Protein AF-A0A317VDB4-F1 (afdb_monomer)

pLDDT: mean 73.52, std 21.62, range [31.69, 96.81]

Mean predicted aligned error: 16.64 Å

Structure (mmCIF, N/CA/C/O backbone):
data_AF-A0A317VDB4-F1
#
_entry.id   AF-A0A317VDB4-F1
#
loop_
_atom_site.group_PDB
_atom_site.id
_atom_site.type_symbol
_atom_site.label_atom_id
_atom_site.label_alt_id
_atom_site.label_comp_id
_atom_site.label_asym_id
_atom_site.label_entity_id
_atom_site.label_seq_id
_atom_site.pdbx_PDB_ins_code
_atom_site.Cartn_x
_atom_site.Cartn_y
_atom_site.Cartn_z
_atom_site.occupancy
_atom_site.B_iso_or_equiv
_atom_site.auth_seq_id
_atom_site.auth_comp_id
_atom_site.auth_asym_id
_atom_site.auth_atom_id
_atom_site.pdbx_PDB_model_num
ATOM 1 N N . MET A 1 1 ? -12.222 -8.605 45.904 1.00 43.59 1 MET A N 1
ATOM 2 C CA . MET A 1 1 ? -12.620 -9.080 44.563 1.00 43.59 1 MET A CA 1
ATOM 3 C C . MET A 1 1 ? -13.114 -7.856 43.814 1.00 43.59 1 MET A C 1
ATOM 5 O O . MET A 1 1 ? -14.228 -7.430 44.068 1.00 43.59 1 MET A O 1
ATOM 9 N N . THR A 1 2 ? -12.258 -7.237 43.002 1.00 52.44 2 THR A N 1
ATOM 10 C CA . THR A 1 2 ? -12.526 -5.936 42.362 1.00 52.44 2 THR A CA 1
ATOM 11 C C . THR A 1 2 ? -11.988 -6.028 40.937 1.00 52.44 2 THR A C 1
ATOM 13 O O . THR A 1 2 ? -10.844 -5.687 40.672 1.00 52.44 2 THR A O 1
ATOM 16 N N . PHE A 1 3 ? -12.761 -6.656 40.054 1.00 51.66 3 PHE A N 1
ATOM 17 C CA . PHE A 1 3 ? -12.387 -6.899 38.656 1.00 51.66 3 PHE A CA 1
ATOM 18 C C . PHE A 1 3 ? -13.414 -6.451 37.589 1.00 51.66 3 PHE A C 1
ATOM 20 O O . PHE A 1 3 ? -12.983 -6.346 36.443 1.00 51.66 3 PHE A O 1
ATOM 27 N N . PRO A 1 4 ? -14.703 -6.139 37.868 1.00 53.59 4 PRO A N 1
ATOM 28 C CA . PRO A 1 4 ? -15.608 -5.717 36.791 1.00 53.59 4 PRO A CA 1
ATOM 29 C C . PRO A 1 4 ? -15.432 -4.241 36.379 1.00 53.59 4 PRO A C 1
ATOM 31 O O . PRO A 1 4 ? -15.423 -3.950 35.187 1.00 53.59 4 PRO A O 1
ATOM 34 N N . GLU A 1 5 ? -15.169 -3.324 37.320 1.00 52.09 5 GLU A N 1
ATOM 35 C CA . GLU A 1 5 ? -15.115 -1.872 37.038 1.00 52.09 5 GLU A CA 1
ATOM 36 C C . GLU A 1 5 ? -14.024 -1.464 36.036 1.00 52.09 5 GLU A C 1
ATOM 38 O O . GLU A 1 5 ? -14.227 -0.575 35.213 1.00 52.09 5 GLU A O 1
ATOM 43 N N . GLN A 1 6 ? -12.855 -2.114 36.064 1.00 53.62 6 GLN A N 1
ATOM 44 C CA . GLN A 1 6 ? -11.765 -1.761 35.144 1.00 53.62 6 GLN A CA 1
ATOM 45 C C . GLN A 1 6 ? -11.982 -2.287 33.723 1.00 53.62 6 GLN A C 1
ATOM 47 O O . GLN A 1 6 ? -11.352 -1.792 32.789 1.00 53.62 6 GLN A O 1
ATOM 52 N N . HIS A 1 7 ? -12.842 -3.290 33.550 1.00 50.94 7 HIS A N 1
ATOM 53 C CA . HIS A 1 7 ? -13.191 -3.806 32.233 1.00 50.94 7 HIS A CA 1
ATOM 54 C C . HIS A 1 7 ? -14.286 -2.949 31.590 1.00 50.94 7 HIS A C 1
ATOM 56 O O . HIS A 1 7 ? -14.143 -2.565 30.433 1.00 50.94 7 HIS A O 1
ATOM 62 N N . GLU A 1 8 ? -15.313 -2.566 32.354 1.00 56.97 8 GLU A N 1
ATOM 63 C CA . GLU A 1 8 ? -16.363 -1.646 31.891 1.00 56.97 8 GLU A CA 1
ATOM 64 C C . GLU A 1 8 ? -15.793 -0.274 31.518 1.00 56.97 8 GLU A C 1
ATOM 66 O O . GLU A 1 8 ? -16.015 0.185 30.404 1.00 56.97 8 GLU A O 1
ATOM 71 N N . ALA A 1 9 ? -14.918 0.309 32.346 1.00 62.88 9 ALA A N 1
ATOM 72 C CA . ALA A 1 9 ? -14.291 1.598 32.032 1.00 62.88 9 ALA A CA 1
ATOM 73 C C . ALA A 1 9 ? -13.436 1.571 30.747 1.00 62.88 9 ALA A C 1
ATOM 75 O O . ALA A 1 9 ? -13.283 2.585 30.063 1.00 62.88 9 ALA A O 1
ATOM 76 N N . ARG A 1 10 ? -12.858 0.412 30.400 1.00 57.31 10 ARG A N 1
ATOM 77 C CA . ARG A 1 10 ? -12.095 0.242 29.154 1.00 57.31 10 ARG A CA 1
ATOM 78 C C . ARG A 1 10 ? -13.006 0.081 27.946 1.00 57.31 10 ARG A C 1
ATOM 80 O O . ARG A 1 10 ? -12.652 0.578 26.881 1.00 57.31 10 ARG A O 1
ATOM 87 N N . LEU A 1 11 ? -14.144 -0.589 28.105 1.00 60.19 11 LEU A N 1
ATOM 88 C CA . LEU A 1 11 ? -15.148 -0.692 27.050 1.00 60.19 11 LEU A CA 1
ATOM 89 C C . LEU A 1 11 ? -15.791 0.670 26.782 1.00 60.19 11 LEU A C 1
ATOM 91 O O . LEU A 1 11 ? -15.834 1.079 25.627 1.00 60.19 11 LEU A O 1
ATOM 95 N N . ASP A 1 12 ? -16.143 1.424 27.822 1.00 67.38 12 ASP A N 1
ATOM 96 C CA . ASP A 1 12 ? -16.68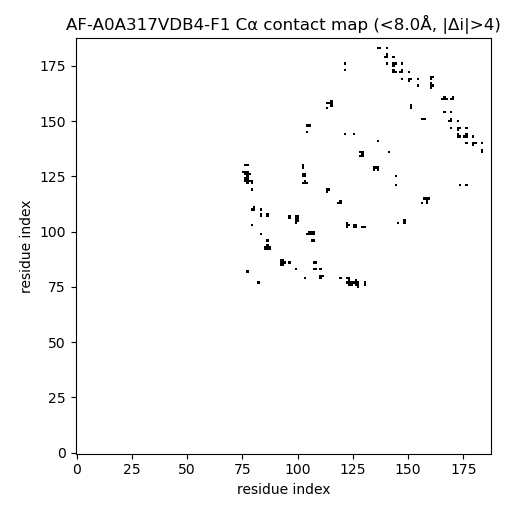9 2.778 27.684 1.00 67.38 12 ASP A CA 1
ATOM 97 C C . ASP A 1 12 ? -15.701 3.723 26.995 1.00 67.38 12 ASP A C 1
ATOM 99 O O . ASP A 1 12 ? -16.078 4.505 26.127 1.00 67.38 12 ASP A O 1
ATOM 103 N N . ALA A 1 13 ? -14.406 3.629 27.308 1.00 66.25 13 ALA A N 1
ATOM 104 C CA . ALA A 1 13 ? -13.390 4.422 26.622 1.00 66.25 13 ALA A CA 1
ATOM 105 C C . ALA A 1 13 ? -13.275 4.067 25.128 1.00 66.25 13 ALA A C 1
ATOM 107 O O . ALA A 1 13 ? -13.057 4.949 24.300 1.00 66.25 13 ALA A O 1
ATOM 108 N N . VAL A 1 14 ? -13.417 2.791 24.762 1.00 65.56 14 VAL A N 1
ATOM 109 C CA . VAL A 1 14 ? -13.388 2.364 23.355 1.00 65.56 14 VAL A CA 1
ATOM 110 C C . VAL A 1 14 ? -14.655 2.806 22.624 1.00 65.56 14 VAL A C 1
ATOM 112 O O . VAL 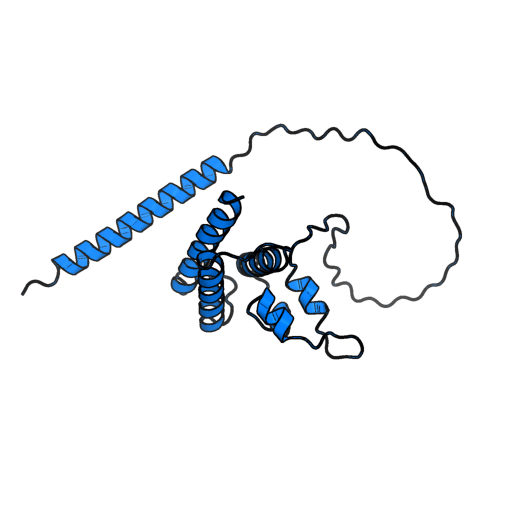A 1 14 ? -14.546 3.308 21.509 1.00 65.56 14 VAL A O 1
ATOM 115 N N . VAL A 1 15 ? -15.824 2.689 23.255 1.00 69.12 15 VAL A N 1
ATOM 116 C CA . VAL A 1 15 ? -17.106 3.147 22.697 1.00 69.12 15 VAL A CA 1
ATOM 117 C C . VAL A 1 15 ? -17.085 4.658 22.479 1.00 69.12 15 VAL A C 1
ATOM 119 O O . VAL A 1 15 ? -17.340 5.103 21.366 1.00 69.12 15 VAL A O 1
ATOM 122 N N . ASN A 1 16 ? -16.642 5.438 23.467 1.00 67.38 16 ASN A N 1
ATOM 123 C CA . ASN A 1 16 ? -16.520 6.892 23.334 1.00 67.38 16 ASN A CA 1
ATOM 124 C C . ASN A 1 16 ? -15.542 7.299 22.217 1.00 67.38 16 ASN A C 1
ATOM 126 O O . ASN A 1 16 ? -15.795 8.248 21.481 1.00 67.38 16 ASN A O 1
ATOM 130 N N . ASN A 1 17 ? -14.434 6.568 22.047 1.00 69.00 17 ASN A N 1
ATOM 131 C CA . ASN A 1 17 ? -13.498 6.823 20.948 1.00 69.00 17 ASN A CA 1
ATOM 132 C C . ASN A 1 17 ? -14.088 6.451 19.576 1.00 69.00 17 ASN A C 1
ATOM 134 O O . ASN A 1 17 ? -13.784 7.110 18.583 1.00 69.00 17 ASN A O 1
ATOM 138 N N . LEU A 1 18 ? -14.912 5.403 19.501 1.00 70.06 18 LEU A N 1
ATOM 139 C CA . LEU A 1 18 ? -15.612 5.017 18.273 1.00 70.06 18 LEU A CA 1
ATOM 140 C C . LEU A 1 18 ? -16.701 6.028 17.904 1.00 70.06 18 LEU 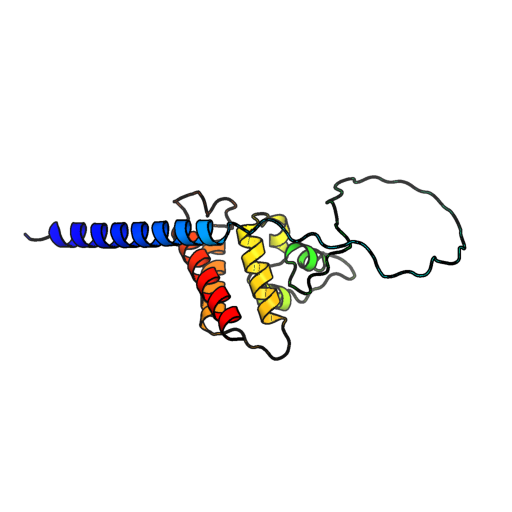A C 1
ATOM 142 O O . LEU A 1 18 ? -16.818 6.377 16.732 1.00 70.06 18 LEU A O 1
ATOM 146 N N . GLU A 1 19 ? -17.438 6.544 18.885 1.00 72.81 19 GLU A N 1
ATOM 147 C CA . GLU A 1 19 ? -18.430 7.604 18.684 1.00 72.81 19 GLU A CA 1
ATOM 148 C C . GLU A 1 19 ? -17.776 8.921 18.233 1.00 72.81 19 GLU A C 1
ATOM 150 O O . GLU A 1 19 ? -18.264 9.555 17.296 1.00 72.81 19 GLU A O 1
ATOM 155 N N . ASP A 1 20 ? -16.622 9.295 18.801 1.00 72.50 20 ASP A N 1
ATOM 156 C CA . ASP A 1 20 ? -15.859 10.476 18.359 1.00 72.50 20 ASP A CA 1
ATOM 157 C C . ASP A 1 20 ? -15.310 10.309 16.929 1.00 72.50 20 ASP A C 1
ATOM 159 O O . ASP A 1 20 ? -15.319 11.242 16.121 1.00 72.50 20 ASP A O 1
ATOM 163 N N . MET A 1 21 ? -14.886 9.094 16.564 1.00 66.56 21 MET A N 1
ATOM 164 C CA . MET A 1 21 ? -14.475 8.786 15.191 1.00 66.56 21 MET A CA 1
ATOM 165 C C . MET A 1 21 ? -15.652 8.803 14.206 1.00 66.56 21 MET A C 1
ATOM 167 O O . MET A 1 21 ? -15.483 9.299 13.091 1.00 66.56 21 MET A O 1
ATOM 171 N N . ALA A 1 22 ? -16.836 8.331 14.604 1.00 67.25 22 ALA A N 1
ATOM 172 C CA . ALA A 1 22 ? -18.044 8.389 13.779 1.00 67.25 22 ALA A CA 1
ATOM 173 C C . ALA A 1 22 ? -18.493 9.840 13.528 1.00 67.25 22 ALA A C 1
ATOM 175 O O . ALA A 1 22 ? -18.730 10.221 12.383 1.00 67.25 22 ALA A O 1
ATOM 176 N N . LEU A 1 23 ? -18.480 10.692 14.559 1.00 67.12 23 LEU A N 1
ATOM 177 C CA . LEU A 1 23 ? -18.764 12.128 14.429 1.00 67.12 23 LEU A CA 1
ATOM 178 C C . LEU A 1 23 ? -17.786 12.846 13.487 1.00 67.12 23 LEU A C 1
ATOM 180 O O . LEU A 1 23 ? -18.167 13.764 12.757 1.00 67.12 23 LEU A O 1
ATOM 184 N N . ARG A 1 24 ? -16.518 12.423 13.465 1.00 70.12 24 ARG A N 1
ATOM 185 C CA . ARG A 1 24 ? -15.515 12.952 12.529 1.00 70.12 24 ARG A CA 1
ATOM 186 C C . ARG A 1 24 ? -15.749 12.503 11.090 1.00 70.12 24 ARG A C 1
ATOM 188 O O . ARG A 1 24 ? -15.433 13.269 10.181 1.00 70.12 24 ARG A O 1
ATOM 195 N N . LEU A 1 25 ? -16.298 11.310 10.873 1.00 64.69 25 LEU A N 1
ATOM 196 C CA . LEU A 1 25 ? -16.667 10.830 9.540 1.00 64.69 25 LEU A CA 1
ATOM 197 C C . LEU A 1 25 ? -17.874 11.594 8.984 1.00 64.69 25 LEU A C 1
ATOM 199 O O . LEU A 1 25 ? -17.801 12.055 7.848 1.00 64.69 25 LEU A O 1
ATOM 203 N N . ASP A 1 26 ? -18.897 11.861 9.798 1.00 69.19 26 ASP A N 1
ATOM 204 C CA . ASP A 1 26 ? -20.034 12.704 9.391 1.00 69.19 26 ASP A CA 1
ATOM 205 C C . ASP A 1 26 ? -19.596 14.145 9.079 1.00 69.19 26 ASP A C 1
ATOM 207 O O . ASP A 1 26 ? -20.052 14.757 8.110 1.00 69.19 26 ASP A O 1
ATOM 211 N N . ALA A 1 27 ? -18.658 14.695 9.857 1.00 63.38 27 ALA A N 1
ATOM 212 C CA . ALA A 1 27 ? -18.081 16.012 9.586 1.00 63.38 27 ALA A CA 1
ATOM 213 C C . ALA A 1 27 ? -17.253 16.038 8.286 1.00 63.38 27 ALA A C 1
ATOM 215 O O . ALA A 1 27 ? -17.247 17.043 7.570 1.00 63.38 27 ALA A O 1
ATOM 216 N N . LEU A 1 28 ? -16.575 14.935 7.951 1.00 56.81 28 LEU A N 1
ATOM 217 C CA . LEU A 1 28 ? -15.861 14.770 6.683 1.00 56.81 28 LEU A CA 1
ATOM 218 C C . LEU A 1 28 ? -16.826 14.617 5.503 1.00 56.81 28 LEU A C 1
ATOM 220 O O . LEU A 1 28 ? -16.570 15.187 4.445 1.00 56.81 28 LEU A O 1
ATOM 224 N N . GLU A 1 29 ? -17.948 13.924 5.680 1.00 63.25 29 GLU A N 1
ATOM 225 C CA . GLU A 1 29 ? -18.984 13.781 4.654 1.00 63.25 29 GLU A CA 1
ATOM 226 C C . GLU A 1 29 ? -19.730 15.104 4.414 1.00 63.25 29 GLU A C 1
ATOM 228 O O . GLU A 1 29 ? -19.976 15.490 3.268 1.00 63.25 29 GLU A O 1
ATOM 233 N N . ALA A 1 30 ? -19.971 15.883 5.473 1.00 59.06 30 ALA A N 1
ATOM 234 C CA . ALA A 1 30 ? -20.488 17.246 5.372 1.00 59.06 30 ALA A CA 1
ATOM 235 C C . ALA A 1 30 ? -19.503 18.203 4.672 1.00 59.06 30 ALA A C 1
ATOM 237 O O . ALA A 1 30 ? -19.938 19.085 3.934 1.00 59.06 30 ALA A O 1
ATOM 238 N N . SER A 1 31 ? -18.192 18.002 4.848 1.00 54.69 31 SER A N 1
ATOM 239 C CA . SER A 1 31 ? -17.137 18.746 4.138 1.00 54.69 31 SER A CA 1
ATOM 240 C C . SER A 1 31 ? -16.933 18.263 2.688 1.00 54.69 31 SER A C 1
ATOM 242 O O . SER A 1 31 ? -16.427 18.999 1.843 1.00 54.69 31 SER A O 1
ATOM 244 N N . SER A 1 32 ? -17.367 17.038 2.367 1.00 47.62 32 SER A N 1
ATOM 245 C CA . SER A 1 32 ? -17.314 16.451 1.019 1.00 47.62 32 SER A CA 1
ATOM 246 C C . SER A 1 32 ? -18.503 16.845 0.128 1.00 47.62 32 SER A C 1
ATOM 248 O O . SER A 1 32 ? -18.477 16.613 -1.085 1.00 47.62 32 SER A O 1
ATOM 250 N N . LYS A 1 33 ? -19.531 17.510 0.680 1.00 46.75 33 LYS A N 1
ATOM 251 C CA . LYS A 1 33 ? -20.567 18.186 -0.116 1.00 46.75 33 LYS A CA 1
ATOM 252 C C . LYS A 1 33 ? -19.954 19.378 -0.851 1.00 46.75 33 LYS A C 1
ATOM 254 O O . LYS A 1 33 ? -19.840 20.480 -0.323 1.00 46.75 33 LYS A O 1
ATOM 259 N N . ARG A 1 34 ? -19.545 19.124 -2.094 1.00 41.56 34 ARG A N 1
ATOM 260 C CA . ARG A 1 34 ? -19.088 20.137 -3.048 1.00 41.56 34 ARG A CA 1
ATOM 261 C C . ARG A 1 34 ? -20.185 21.191 -3.263 1.00 41.56 34 ARG A C 1
ATOM 263 O O . ARG A 1 34 ? -21.350 20.810 -3.377 1.00 41.56 34 ARG A O 1
ATOM 270 N N . PRO A 1 35 ? -19.843 22.483 -3.393 1.00 41.44 35 PRO A N 1
ATOM 271 C CA . PRO A 1 35 ? -20.713 23.406 -4.099 1.00 41.44 35 PRO A CA 1
ATOM 272 C C . PRO A 1 35 ? -20.812 22.950 -5.561 1.00 41.44 35 PRO A C 1
ATOM 274 O O . PRO A 1 35 ? -19.800 22.729 -6.232 1.00 41.44 35 PRO A O 1
ATOM 277 N N . GLU A 1 36 ? -22.044 22.767 -6.027 1.00 51.09 36 GLU A N 1
ATOM 278 C CA . GLU A 1 36 ? -22.362 22.821 -7.451 1.00 51.09 36 GLU A CA 1
ATOM 279 C C . GLU A 1 36 ? -21.937 24.200 -7.999 1.00 51.09 36 GLU A C 1
ATOM 281 O O . GLU A 1 36 ? -21.871 25.169 -7.244 1.00 51.09 36 GLU A O 1
ATOM 286 N N . ASP A 1 37 ? -21.629 24.263 -9.296 1.00 43.69 37 ASP A N 1
ATOM 287 C CA . ASP A 1 37 ? -21.138 25.426 -10.062 1.00 43.69 37 ASP A CA 1
ATOM 288 C C . ASP A 1 37 ? -19.617 25.647 -10.124 1.00 43.69 37 ASP A C 1
ATOM 290 O O . ASP A 1 37 ? -19.075 26.644 -9.651 1.00 43.69 37 ASP A O 1
ATOM 294 N N . ILE A 1 38 ? -18.925 24.795 -10.891 1.00 41.38 38 ILE A N 1
ATOM 295 C CA . ILE A 1 38 ? -17.836 25.295 -11.744 1.00 41.38 38 ILE A CA 1
ATOM 296 C C . ILE A 1 38 ? -18.062 24.785 -13.167 1.00 41.38 38 ILE A C 1
ATOM 298 O O . ILE A 1 38 ? -17.645 23.690 -13.546 1.00 41.38 38 ILE A O 1
ATOM 302 N N . SER A 1 39 ? -18.750 25.601 -13.968 1.00 48.12 39 SER A N 1
ATOM 303 C CA . SER A 1 39 ? -18.752 25.467 -15.420 1.00 48.12 39 SER A CA 1
ATOM 304 C C . SER A 1 39 ? -17.349 25.791 -15.936 1.00 48.12 39 SER A C 1
ATOM 306 O O . SER A 1 39 ? -16.958 26.959 -15.993 1.00 48.12 39 SER A O 1
ATOM 308 N N . TYR A 1 40 ? -16.577 24.779 -16.319 1.00 33.00 40 TYR A N 1
ATOM 309 C CA . TYR A 1 40 ? -15.358 25.023 -17.081 1.00 33.00 40 TYR A CA 1
ATOM 310 C C . TYR A 1 40 ? -15.730 25.285 -18.542 1.00 33.00 40 TYR A C 1
ATOM 312 O O . TYR A 1 40 ? -16.054 24.378 -19.309 1.00 33.00 40 TYR A O 1
ATOM 320 N N . ASP A 1 41 ? -15.721 26.573 -18.882 1.00 31.69 41 ASP A N 1
ATOM 321 C CA . ASP A 1 41 ? -15.839 27.122 -20.226 1.00 31.69 41 ASP A CA 1
ATOM 322 C C . ASP A 1 41 ? -14.821 26.468 -21.172 1.00 31.69 41 ASP A C 1
ATOM 324 O O . ASP A 1 41 ? -13.600 26.628 -21.074 1.00 31.69 41 ASP A O 1
ATOM 328 N N . ARG A 1 42 ? -15.371 25.693 -22.105 1.00 45.22 42 ARG A N 1
ATOM 329 C CA . ARG A 1 42 ? -14.684 24.971 -23.166 1.00 45.22 42 ARG A CA 1
ATOM 330 C C . ARG A 1 42 ? -14.532 25.895 -24.372 1.00 45.22 42 ARG A C 1
ATOM 332 O O . ARG A 1 42 ? -15.142 25.670 -25.414 1.00 45.22 42 ARG A O 1
ATOM 339 N N . SER A 1 43 ? -13.732 26.949 -24.254 1.00 44.75 43 SER A N 1
ATOM 340 C CA . SER A 1 43 ? -13.353 27.776 -25.404 1.00 44.75 43 SER A CA 1
ATOM 341 C C . SER A 1 43 ? -12.106 28.596 -25.125 1.00 44.75 43 SER A C 1
ATOM 343 O O . SER A 1 43 ? -12.179 29.710 -24.628 1.00 44.75 43 SER A O 1
ATOM 345 N N . SER A 1 44 ? -10.948 28.058 -25.515 1.00 41.47 44 SER A N 1
ATOM 346 C CA . SER A 1 44 ? -9.906 28.780 -26.265 1.00 41.47 44 SER A CA 1
ATOM 347 C C . SER A 1 44 ? -8.589 28.022 -26.201 1.00 41.47 44 SER A C 1
ATOM 349 O O . SER A 1 44 ? -7.821 28.174 -25.255 1.00 41.47 44 SER A O 1
ATOM 351 N N . ARG A 1 45 ? -8.292 27.270 -27.263 1.00 37.50 45 ARG A N 1
ATOM 352 C CA . ARG A 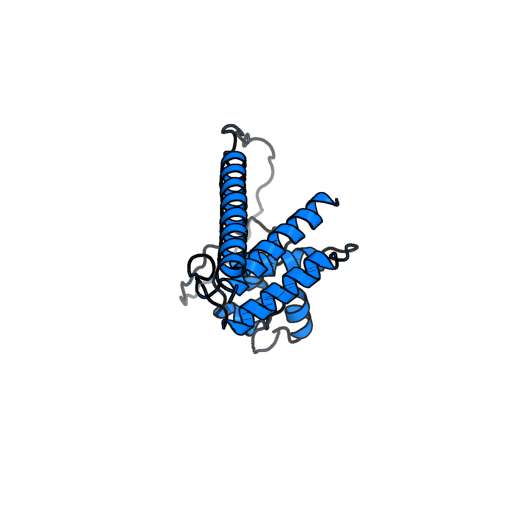1 45 ? -6.957 27.233 -27.876 1.00 37.50 45 ARG A CA 1
ATOM 353 C C . ARG A 1 45 ? -7.047 26.506 -29.215 1.00 37.50 45 ARG A C 1
ATOM 355 O O . ARG A 1 45 ? -7.158 25.291 -29.296 1.00 37.50 45 ARG A O 1
ATOM 362 N N . LYS A 1 46 ? -7.087 27.308 -30.280 1.00 38.94 46 LYS A N 1
ATOM 363 C CA . LYS A 1 46 ? -7.018 26.857 -31.670 1.00 38.94 46 LYS A CA 1
ATOM 364 C C . LYS A 1 46 ? -5.565 26.557 -32.063 1.00 38.94 46 LYS A C 1
ATOM 366 O O . LYS A 1 46 ? -4.700 27.378 -31.765 1.00 38.94 46 LYS A O 1
ATOM 371 N N . ARG A 1 47 ? -5.435 25.530 -32.921 1.00 36.47 47 ARG A N 1
ATOM 372 C CA . ARG A 1 47 ? -4.432 25.246 -33.984 1.00 36.47 47 ARG A CA 1
ATOM 373 C C . ARG A 1 47 ? -3.396 24.152 -33.682 1.00 36.47 47 ARG A C 1
ATOM 375 O O . ARG A 1 47 ? -2.928 24.104 -32.552 1.00 36.47 47 ARG A O 1
ATOM 382 N N . PRO A 1 48 ? -2.860 23.480 -34.727 1.00 37.44 48 PRO A N 1
ATOM 383 C CA . PRO A 1 48 ? -3.439 23.119 -36.035 1.00 37.44 48 PRO A CA 1
ATOM 384 C C . PRO A 1 48 ? -3.377 21.597 -36.311 1.00 37.44 48 PRO A C 1
ATOM 386 O O . PRO A 1 48 ? -2.673 20.858 -35.635 1.00 37.44 48 PRO A O 1
ATOM 389 N N . THR A 1 49 ? -4.139 21.144 -37.308 1.00 41.00 49 THR A N 1
ATOM 390 C CA . THR A 1 49 ? -4.244 19.748 -37.771 1.00 41.00 49 THR A CA 1
ATOM 391 C C . THR A 1 49 ? -2.958 19.210 -38.426 1.00 41.00 49 THR A C 1
ATOM 393 O O . THR A 1 49 ? -2.174 20.011 -38.943 1.00 41.00 49 THR A O 1
ATOM 396 N N . PRO A 1 50 ? -2.769 17.873 -38.461 1.00 38.38 50 PRO A N 1
ATOM 397 C CA . PRO A 1 50 ? -1.587 17.210 -39.004 1.00 38.38 50 PRO A CA 1
ATOM 398 C C . PRO A 1 50 ? -1.635 17.104 -40.533 1.00 38.38 50 PRO A C 1
ATOM 400 O O . PRO A 1 50 ? -2.708 17.034 -41.132 1.00 38.38 50 PRO A O 1
ATOM 403 N N . VAL A 1 51 ? -0.453 17.091 -41.153 1.00 35.91 51 VAL A N 1
ATOM 404 C CA . VAL A 1 51 ? -0.268 16.705 -42.555 1.00 35.91 51 VAL A CA 1
ATOM 405 C C . VAL A 1 51 ? -0.185 15.181 -42.625 1.00 35.91 51 VAL A C 1
ATOM 407 O O . VAL A 1 51 ? 0.536 14.555 -41.854 1.00 35.91 51 VAL A O 1
ATOM 410 N N . ASP A 1 52 ? -0.982 14.658 -43.545 1.00 43.81 52 ASP A N 1
ATOM 411 C CA . ASP A 1 52 ? -1.205 13.274 -43.946 1.00 43.81 52 ASP A CA 1
ATOM 412 C C . ASP A 1 52 ? -0.026 12.658 -44.729 1.00 43.81 52 ASP A C 1
ATOM 414 O O . ASP A 1 52 ? 0.664 13.376 -45.457 1.00 43.81 52 ASP A O 1
ATOM 418 N N . GLN A 1 53 ? 0.150 11.341 -44.551 1.00 37.84 53 GLN A N 1
ATOM 419 C CA . GLN A 1 53 ? 0.843 10.309 -45.354 1.00 37.84 53 GLN A CA 1
ATOM 420 C C . GLN A 1 53 ? 1.110 9.139 -44.377 1.00 37.84 53 GLN A C 1
ATOM 422 O O . GLN A 1 53 ? 1.966 9.267 -43.510 1.00 37.84 53 GLN A O 1
ATOM 427 N N . GLY A 1 54 ? 0.396 8.012 -44.327 1.00 36.53 54 GLY A N 1
ATOM 428 C CA . GLY A 1 54 ? -0.283 7.240 -45.364 1.00 36.53 54 GLY A CA 1
ATOM 429 C C . GLY A 1 54 ? 0.574 6.011 -45.691 1.00 36.53 54 GLY A C 1
ATOM 430 O O . GLY A 1 54 ? 1.523 6.169 -46.449 1.00 36.53 54 GLY A O 1
ATOM 431 N N . ASP A 1 55 ? 0.296 4.845 -45.085 1.00 35.62 55 ASP A N 1
ATOM 432 C CA . ASP A 1 55 ? 0.103 3.576 -45.820 1.00 35.62 55 ASP A CA 1
ATOM 433 C C . ASP A 1 55 ? -0.340 2.392 -44.929 1.00 35.62 55 ASP A C 1
ATOM 435 O O . ASP A 1 55 ? 0.067 2.260 -43.774 1.00 35.62 55 ASP A O 1
ATOM 439 N N . GLU A 1 56 ? -1.198 1.557 -45.518 1.00 49.53 56 GLU A N 1
ATOM 440 C CA . GLU A 1 56 ? -1.900 0.370 -45.003 1.00 49.53 56 GLU A CA 1
ATOM 441 C C . GLU A 1 56 ? -1.004 -0.858 -44.741 1.00 49.53 56 GLU A C 1
ATOM 443 O O . GLU A 1 56 ? -0.074 -1.140 -45.496 1.00 49.53 56 GLU A O 1
ATOM 448 N N . SER A 1 57 ? -1.370 -1.691 -43.755 1.00 40.62 57 SER A N 1
ATOM 449 C CA . SER A 1 57 ? -1.670 -3.127 -43.976 1.00 40.62 57 SER A CA 1
ATOM 450 C C . SER A 1 57 ? -2.196 -3.834 -42.712 1.00 40.62 57 SER A C 1
ATOM 452 O O . SER A 1 57 ? -1.649 -3.689 -41.622 1.00 40.62 57 SER A O 1
ATOM 454 N N . ASP A 1 58 ? -3.280 -4.591 -42.915 1.00 39.91 58 ASP A N 1
ATOM 455 C CA . ASP A 1 58 ? -3.967 -5.530 -42.014 1.00 39.91 58 ASP A CA 1
ATOM 456 C C . ASP A 1 58 ? -3.051 -6.612 -41.407 1.00 39.91 58 ASP A C 1
ATOM 458 O O . ASP A 1 58 ? -2.201 -7.135 -42.120 1.00 39.91 58 ASP A O 1
ATOM 462 N N . GLU A 1 59 ? -3.324 -7.049 -40.165 1.00 39.03 59 GLU A N 1
ATOM 463 C CA . GLU A 1 59 ? -3.717 -8.445 -39.854 1.00 39.03 59 GLU A CA 1
ATOM 464 C C . GLU A 1 59 ? -4.161 -8.591 -38.379 1.00 39.03 59 GLU A C 1
ATOM 466 O O . GLU A 1 59 ? -3.518 -8.126 -37.439 1.00 39.03 59 GLU A O 1
ATOM 471 N N . THR A 1 60 ? -5.314 -9.232 -38.188 1.00 42.28 60 THR A N 1
ATOM 472 C CA . THR A 1 60 ? -6.072 -9.393 -36.939 1.00 42.28 60 THR A CA 1
ATOM 473 C C . THR A 1 60 ? -5.584 -10.556 -36.070 1.00 42.28 60 THR A C 1
ATOM 475 O O . THR A 1 60 ? -5.554 -11.682 -36.559 1.00 42.28 60 THR A O 1
ATOM 478 N N . THR A 1 61 ? -5.420 -10.356 -34.756 1.00 37.50 61 THR A N 1
ATOM 479 C CA . THR A 1 61 ? -5.742 -11.387 -33.743 1.00 37.50 61 THR A CA 1
ATOM 480 C C . THR A 1 61 ? -6.189 -10.746 -32.433 1.00 37.50 61 THR A C 1
ATOM 482 O O . THR A 1 61 ? -5.456 -9.971 -31.828 1.00 37.50 61 THR A O 1
ATOM 485 N N . ALA A 1 62 ? -7.400 -11.107 -32.014 1.00 45.38 62 ALA A N 1
ATOM 486 C CA . ALA A 1 62 ? -8.085 -10.638 -30.823 1.00 45.38 62 ALA A CA 1
ATOM 487 C C . ALA A 1 62 ? -7.546 -11.267 -29.527 1.00 45.38 62 ALA A C 1
ATOM 489 O O . ALA A 1 62 ? -7.480 -12.492 -29.412 1.00 45.38 62 ALA A O 1
ATOM 490 N N . THR A 1 63 ? -7.304 -10.418 -28.528 1.00 40.53 63 THR A N 1
ATOM 491 C CA . THR A 1 63 ? -7.612 -10.676 -27.113 1.00 40.53 63 THR A CA 1
ATOM 492 C C . THR A 1 63 ? -8.141 -9.369 -26.524 1.00 40.53 63 THR A C 1
ATOM 494 O O . THR A 1 63 ? -7.375 -8.573 -25.988 1.00 40.53 63 THR A O 1
ATOM 497 N N . ASP A 1 64 ? -9.443 -9.136 -26.692 1.00 39.41 64 ASP A N 1
ATOM 498 C CA . ASP A 1 64 ? -10.185 -8.042 -26.056 1.00 39.41 64 ASP A CA 1
ATOM 499 C C . ASP A 1 64 ? -10.400 -8.375 -24.570 1.00 39.41 64 ASP A C 1
ATOM 501 O O . ASP A 1 64 ? -11.418 -8.937 -24.174 1.00 39.41 64 ASP A O 1
ATOM 505 N N . ASP A 1 65 ? -9.402 -8.051 -23.754 1.00 39.44 65 ASP A N 1
ATOM 506 C CA . ASP A 1 65 ? -9.604 -7.580 -22.380 1.00 39.44 65 ASP A CA 1
ATOM 507 C C . ASP A 1 65 ? -9.113 -6.122 -22.367 1.00 39.44 65 ASP A C 1
ATOM 509 O O . ASP A 1 65 ? -8.099 -5.766 -21.762 1.00 39.44 65 ASP A O 1
ATOM 513 N N . GLU A 1 66 ? -9.789 -5.286 -23.160 1.00 43.84 66 GLU A N 1
ATOM 514 C CA . GLU A 1 66 ? -9.536 -3.852 -23.253 1.00 43.84 66 GLU A CA 1
ATOM 515 C C . GLU A 1 66 ? -9.987 -3.197 -21.941 1.00 43.84 66 GLU A C 1
ATOM 517 O O . GLU A 1 66 ? -11.150 -2.841 -21.731 1.00 43.84 66 GLU A O 1
ATOM 522 N N . PHE A 1 67 ? -9.047 -3.070 -21.003 1.00 46.53 67 PHE A N 1
ATOM 523 C CA . PHE A 1 67 ? -9.171 -2.093 -19.932 1.00 46.53 67 PHE A CA 1
ATOM 524 C C . PHE A 1 67 ? -9.380 -0.723 -20.595 1.00 46.53 67 PHE A C 1
ATOM 526 O O . PHE A 1 67 ? -8.571 -0.350 -21.443 1.00 46.53 67 PHE A O 1
ATOM 533 N N . PRO A 1 68 ? -10.437 0.037 -20.264 1.00 40.25 68 PRO A N 1
ATOM 534 C CA . PRO A 1 68 ? -10.633 1.354 -20.849 1.00 40.25 68 PRO A CA 1
ATOM 535 C C . PRO A 1 68 ? -9.526 2.286 -20.341 1.00 40.25 68 PRO A C 1
ATOM 537 O O . PRO A 1 68 ? -9.580 2.786 -19.218 1.00 40.25 68 PRO A O 1
ATOM 540 N N . TYR A 1 69 ? -8.497 2.476 -21.166 1.00 43.94 69 TYR A N 1
ATOM 541 C CA . TYR A 1 69 ? -7.435 3.449 -20.959 1.00 43.94 69 TYR A CA 1
ATOM 542 C C . TYR A 1 69 ? -7.979 4.843 -21.291 1.00 43.94 69 TYR A C 1
ATOM 544 O O . TYR A 1 69 ? -8.316 5.132 -22.438 1.00 43.94 69 TYR A O 1
ATOM 552 N N . ASP A 1 70 ? -8.070 5.722 -20.292 1.00 39.09 70 ASP A N 1
ATOM 553 C CA . ASP A 1 70 ? -8.204 7.160 -20.534 1.00 39.09 70 ASP A CA 1
ATOM 554 C C . ASP A 1 70 ? -6.794 7.742 -20.711 1.00 39.09 70 ASP A C 1
ATOM 556 O O . ASP A 1 70 ? -6.081 8.028 -19.750 1.00 39.09 70 ASP A O 1
ATOM 560 N N . GLU A 1 71 ? -6.371 7.856 -21.968 1.00 45.94 71 GLU A N 1
ATOM 561 C CA . GLU A 1 71 ? -5.023 8.249 -22.405 1.00 45.94 71 GLU A CA 1
ATOM 562 C C . GLU A 1 71 ? -4.659 9.719 -22.076 1.00 45.94 71 GLU A C 1
ATOM 564 O O . GLU A 1 71 ? -3.573 10.190 -22.405 1.00 45.94 71 GLU A O 1
ATOM 569 N N . ASN A 1 72 ? -5.545 10.470 -21.407 1.00 42.59 72 ASN A N 1
ATOM 570 C CA . ASN A 1 72 ? -5.384 11.908 -21.161 1.00 42.59 72 ASN A CA 1
ATOM 571 C C . ASN A 1 72 ? -5.096 12.307 -19.704 1.00 42.59 72 ASN A C 1
ATOM 573 O O . ASN A 1 72 ? -5.054 13.505 -19.414 1.00 42.59 72 ASN A O 1
ATOM 577 N N . ASN A 1 73 ? -4.867 11.361 -18.788 1.00 41.78 73 ASN A N 1
ATOM 578 C CA . ASN A 1 73 ? -4.622 11.671 -17.375 1.00 41.78 73 ASN A CA 1
ATOM 579 C C . ASN A 1 73 ? -3.299 11.082 -16.858 1.00 41.78 73 ASN A C 1
ATOM 581 O O . ASN A 1 73 ? -3.288 10.245 -15.959 1.00 41.78 73 ASN A O 1
ATOM 585 N N . TYR A 1 74 ? -2.173 11.542 -17.414 1.00 43.78 74 TYR A N 1
ATOM 586 C CA . TYR A 1 74 ? -0.857 11.347 -16.796 1.00 43.78 74 TYR A CA 1
ATOM 587 C C . TYR A 1 74 ? -0.749 12.216 -15.536 1.00 43.78 74 TYR A C 1
ATOM 589 O O . TYR A 1 74 ? -0.129 13.281 -15.542 1.00 43.78 74 TYR A O 1
ATOM 597 N N . ASP A 1 75 ? -1.383 11.775 -14.454 1.00 46.91 75 ASP A N 1
ATOM 598 C CA . ASP A 1 75 ? -1.00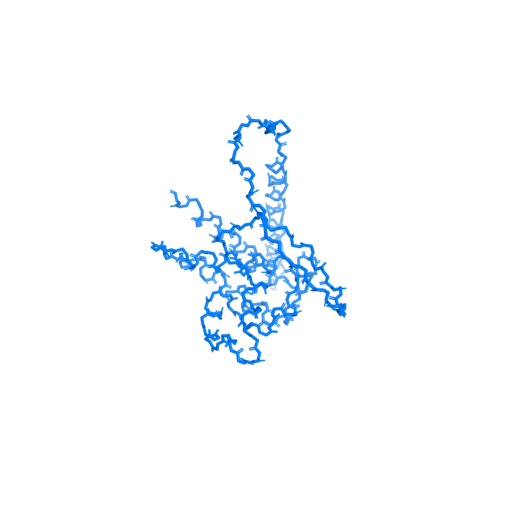8 12.224 -13.120 1.00 46.91 75 ASP A CA 1
ATOM 599 C C . ASP A 1 75 ? 0.407 11.682 -12.852 1.00 46.91 75 ASP A C 1
ATOM 601 O O . ASP A 1 75 ? 0.662 10.492 -13.033 1.00 46.91 75 ASP A O 1
ATOM 605 N N . VAL A 1 76 ? 1.365 12.542 -12.496 1.00 58.59 76 VAL A N 1
ATOM 606 C CA . VAL A 1 76 ? 2.806 12.204 -12.365 1.00 58.59 76 VAL A CA 1
ATOM 607 C C . VAL A 1 76 ? 3.076 11.442 -11.048 1.00 58.59 76 VAL A C 1
ATOM 609 O O . VAL A 1 76 ? 4.069 11.668 -10.358 1.00 58.59 76 VAL A O 1
ATOM 612 N N . GLY A 1 77 ? 2.136 10.588 -10.648 1.00 71.62 77 GLY A N 1
ATOM 613 C CA . GLY A 1 77 ? 2.168 9.769 -9.443 1.00 71.62 77 GLY A CA 1
ATOM 614 C C . GLY A 1 77 ? 2.546 8.320 -9.735 1.00 71.62 77 GLY A C 1
ATOM 615 O O . GLY A 1 77 ? 2.623 7.893 -10.884 1.00 71.62 77 GLY A O 1
ATOM 616 N N . GLY A 1 78 ? 2.798 7.554 -8.676 1.00 82.38 78 GLY A N 1
ATOM 617 C CA . GLY A 1 78 ? 3.012 6.115 -8.793 1.00 82.38 78 GLY A CA 1
ATOM 618 C C . GLY A 1 78 ? 1.738 5.406 -9.252 1.00 82.38 78 GLY A C 1
ATOM 619 O O . GLY A 1 78 ? 0.661 5.655 -8.707 1.00 82.38 78 GLY A O 1
ATOM 620 N N . ASP A 1 79 ? 1.873 4.496 -10.213 1.00 91.81 79 ASP A N 1
ATOM 621 C CA . ASP A 1 79 ? 0.820 3.576 -10.632 1.00 91.81 79 ASP A CA 1
ATOM 622 C C . ASP A 1 79 ? 1.300 2.142 -10.417 1.00 91.81 79 ASP A C 1
ATOM 624 O O . ASP A 1 79 ? 1.979 1.547 -11.249 1.00 91.81 79 ASP A O 1
ATOM 628 N N . PHE A 1 80 ? 0.924 1.571 -9.276 1.00 92.81 80 PHE A N 1
ATOM 629 C CA . PHE A 1 80 ? 1.299 0.225 -8.864 1.00 92.81 80 PHE A CA 1
ATOM 630 C C . PHE A 1 80 ? 0.970 -0.845 -9.911 1.00 92.81 80 PHE A C 1
ATOM 632 O O . PHE A 1 80 ? 1.751 -1.782 -10.095 1.00 92.81 80 PHE A O 1
ATOM 639 N N . GLN A 1 81 ? -0.187 -0.746 -10.577 1.00 92.94 81 GLN A N 1
ATOM 640 C CA . GLN A 1 81 ? -0.596 -1.766 -11.539 1.00 92.94 81 GLN A CA 1
ATOM 641 C C . GLN A 1 81 ? 0.183 -1.623 -12.838 1.00 92.94 81 GLN A C 1
ATOM 643 O O . GLN A 1 81 ? 0.694 -2.627 -13.337 1.00 92.94 81 GLN A O 1
ATOM 648 N N . PHE A 1 82 ? 0.303 -0.399 -13.351 1.00 90.94 82 PHE A N 1
ATOM 649 C CA . PHE A 1 82 ? 1.061 -0.129 -14.565 1.00 90.94 82 PHE A CA 1
ATOM 650 C C . PHE A 1 82 ? 2.555 -0.416 -14.372 1.00 90.94 82 PHE A C 1
ATOM 652 O O . PHE A 1 82 ? 3.138 -1.169 -15.152 1.00 90.94 82 PHE A O 1
ATOM 659 N N . ASP A 1 83 ? 3.165 0.070 -13.292 1.00 92.00 83 ASP A N 1
ATOM 660 C CA . ASP A 1 83 ? 4.591 -0.118 -13.013 1.00 92.00 83 ASP A CA 1
ATOM 661 C C . ASP A 1 83 ? 4.960 -1.593 -12.861 1.00 92.00 83 ASP A C 1
ATOM 663 O O . ASP A 1 83 ? 6.047 -2.004 -13.267 1.00 92.00 83 ASP A O 1
ATOM 667 N N . ALA A 1 84 ? 4.059 -2.422 -12.325 1.00 92.75 84 ALA A N 1
ATOM 668 C CA . ALA A 1 84 ? 4.291 -3.857 -12.208 1.00 92.75 84 ALA A CA 1
ATOM 669 C C . ALA A 1 84 ? 4.351 -4.563 -13.571 1.00 92.75 84 ALA A C 1
ATOM 671 O O . ALA A 1 84 ? 5.027 -5.588 -13.690 1.00 92.75 84 ALA A O 1
ATOM 672 N N . THR A 1 85 ? 3.698 -4.024 -14.610 1.00 92.00 85 THR A N 1
ATOM 673 C CA . THR A 1 85 ? 3.763 -4.595 -15.969 1.00 92.00 85 THR A CA 1
ATOM 674 C C . THR A 1 85 ? 5.173 -4.547 -16.550 1.00 92.00 85 THR A C 1
ATOM 676 O O . THR A 1 85 ? 5.533 -5.407 -17.352 1.00 92.00 85 THR A O 1
ATOM 679 N N . LEU A 1 86 ? 6.008 -3.616 -16.075 1.00 91.94 86 LEU A N 1
ATOM 680 C CA . LEU A 1 86 ? 7.409 -3.493 -16.477 1.00 91.94 86 LEU A CA 1
ATOM 681 C C . LEU A 1 86 ? 8.276 -4.656 -15.962 1.00 91.94 86 LEU A C 1
ATOM 683 O O . LEU A 1 86 ? 9.375 -4.869 -16.470 1.00 91.94 86 LEU A O 1
ATOM 687 N N . TYR A 1 87 ? 7.797 -5.425 -14.977 1.00 91.69 87 TYR A N 1
ATOM 688 C CA . TYR A 1 87 ? 8.506 -6.539 -14.333 1.00 91.69 87 TYR A CA 1
ATOM 689 C C . TYR A 1 87 ? 8.007 -7.894 -14.849 1.00 91.69 87 TYR A C 1
ATOM 691 O O . TYR A 1 87 ? 7.583 -8.768 -14.088 1.00 91.69 87 TYR A O 1
ATOM 699 N N . HIS A 1 88 ? 8.031 -8.073 -16.169 1.00 84.56 88 HIS A N 1
ATOM 700 C CA . HIS A 1 88 ? 7.626 -9.321 -16.807 1.00 84.56 88 HIS A CA 1
ATOM 701 C C . HIS A 1 88 ? 8.812 -10.287 -17.003 1.00 84.56 88 HIS A C 1
ATOM 703 O O . HIS A 1 88 ? 9.948 -9.863 -17.235 1.00 84.56 88 HIS A O 1
ATOM 709 N N . PRO A 1 89 ? 8.576 -11.611 -16.964 1.00 79.69 89 PRO A N 1
ATOM 710 C CA . PRO A 1 89 ? 9.599 -12.590 -17.305 1.00 79.69 89 PRO A CA 1
ATOM 711 C C . PRO A 1 89 ? 9.854 -12.563 -18.818 1.00 79.69 89 PRO A C 1
ATOM 713 O O . PRO A 1 89 ? 9.015 -12.991 -19.606 1.00 79.69 89 PRO A O 1
ATOM 716 N N . GLY A 1 90 ? 11.003 -12.040 -19.243 1.00 78.69 90 GLY A N 1
ATOM 717 C CA . GLY A 1 90 ? 11.411 -12.048 -20.648 1.00 78.69 90 GLY A CA 1
ATOM 718 C C . GLY A 1 90 ? 12.444 -10.974 -20.991 1.00 78.69 90 GLY A C 1
ATOM 719 O O . GLY A 1 90 ? 12.782 -10.145 -20.143 1.00 78.69 90 GLY A O 1
ATOM 720 N N . PRO A 1 91 ? 12.959 -10.977 -22.233 1.00 79.81 91 PRO A N 1
ATOM 721 C CA . PRO A 1 91 ? 13.841 -9.921 -22.717 1.00 79.81 91 PRO A CA 1
ATOM 722 C C . PRO A 1 91 ? 13.179 -8.547 -22.555 1.00 79.81 91 PRO A C 1
ATOM 724 O O . PRO A 1 91 ? 12.031 -8.368 -22.950 1.00 79.81 91 PRO A O 1
ATOM 727 N N . GLY A 1 92 ? 13.898 -7.588 -21.967 1.00 81.56 92 GLY A N 1
ATOM 728 C CA . GLY A 1 92 ? 13.409 -6.219 -21.761 1.00 81.56 92 GLY A CA 1
ATOM 729 C C . GLY A 1 92 ? 12.628 -5.977 -20.464 1.00 81.56 92 GLY A C 1
ATOM 730 O O . GLY A 1 92 ? 12.406 -4.819 -20.126 1.00 81.56 92 GLY A O 1
ATOM 731 N N . GLY A 1 93 ? 12.278 -7.023 -19.707 1.00 87.75 93 GLY A N 1
ATOM 732 C CA . GLY A 1 93 ? 11.626 -6.872 -18.404 1.00 87.75 93 GLY A CA 1
ATOM 733 C C . GLY A 1 93 ? 12.597 -6.389 -17.323 1.00 87.75 93 GLY A C 1
ATOM 734 O O . GLY A 1 93 ? 13.731 -6.876 -17.228 1.00 87.75 93 GLY A O 1
ATOM 735 N N . ARG A 1 94 ? 12.145 -5.459 -16.480 1.00 91.38 94 ARG A N 1
ATOM 736 C CA . ARG A 1 94 ? 12.904 -4.961 -15.327 1.00 91.38 94 ARG A CA 1
ATOM 737 C C . ARG A 1 94 ? 13.184 -6.079 -14.323 1.00 91.38 94 ARG A C 1
ATOM 739 O O . ARG A 1 94 ? 12.357 -6.961 -14.106 1.00 91.38 94 ARG A O 1
ATOM 746 N N . GLN A 1 95 ? 14.372 -6.025 -13.723 1.00 89.94 95 GLN A N 1
ATOM 747 C CA . GLN A 1 95 ? 14.865 -7.010 -12.745 1.00 89.94 95 GLN A CA 1
ATOM 748 C C . GLN A 1 95 ? 15.245 -6.369 -11.406 1.00 89.94 95 GLN A C 1
ATOM 750 O O . GLN A 1 95 ? 15.639 -7.058 -10.470 1.00 89.94 95 GLN A O 1
ATOM 755 N N . ASP A 1 96 ? 15.148 -5.047 -11.298 1.00 92.38 96 ASP A N 1
ATOM 756 C CA . ASP A 1 96 ? 15.425 -4.282 -10.089 1.00 92.38 96 ASP A CA 1
ATOM 757 C C . ASP A 1 96 ? 14.219 -4.302 -9.142 1.00 92.38 96 ASP A C 1
ATOM 759 O O . ASP A 1 96 ? 13.659 -3.270 -8.780 1.00 92.38 96 ASP A O 1
ATOM 763 N N . PHE A 1 97 ? 13.813 -5.513 -8.745 1.00 92.19 97 PHE A N 1
ATOM 764 C CA . PHE A 1 97 ? 12.664 -5.755 -7.868 1.00 92.19 97 PHE A CA 1
ATOM 765 C C . PHE A 1 97 ? 12.763 -4.977 -6.552 1.00 92.19 97 PHE A C 1
ATOM 767 O O . PHE A 1 97 ? 11.751 -4.476 -6.072 1.00 92.19 97 PHE A O 1
ATOM 774 N N . ASP A 1 98 ? 13.975 -4.788 -6.025 1.00 92.75 98 ASP A N 1
ATOM 775 C CA . ASP A 1 98 ? 14.225 -4.010 -4.807 1.00 92.75 98 ASP A CA 1
ATOM 776 C C . ASP A 1 98 ? 13.750 -2.551 -4.933 1.00 92.75 98 ASP A C 1
ATOM 778 O O . ASP A 1 98 ? 13.259 -1.966 -3.968 1.00 92.75 98 ASP A O 1
ATOM 782 N N . VAL A 1 99 ? 13.847 -1.957 -6.131 1.00 91.62 99 VAL A N 1
ATOM 783 C CA . VAL A 1 99 ? 13.352 -0.595 -6.390 1.00 91.62 99 VAL A CA 1
ATOM 784 C C . VAL A 1 99 ? 11.831 -0.580 -6.304 1.00 91.62 99 VAL A C 1
ATOM 786 O O . VAL A 1 99 ? 11.266 0.259 -5.606 1.00 91.62 99 VAL A O 1
ATOM 789 N N . PHE A 1 100 ? 11.163 -1.542 -6.941 1.00 93.44 100 PHE A N 1
ATOM 790 C CA . PHE A 1 100 ? 9.712 -1.678 -6.845 1.00 93.44 100 PHE A CA 1
ATOM 791 C C . PHE A 1 100 ? 9.253 -1.906 -5.399 1.00 93.44 100 PHE A C 1
ATOM 793 O O . PHE A 1 100 ? 8.327 -1.248 -4.928 1.00 93.44 100 PHE A O 1
ATOM 800 N N . GLU A 1 101 ? 9.926 -2.794 -4.667 1.00 94.44 101 GLU A N 1
ATOM 801 C CA . GLU A 1 101 ? 9.614 -3.065 -3.265 1.00 94.44 101 GLU A CA 1
ATOM 802 C C . GLU A 1 101 ? 9.859 -1.849 -2.369 1.00 94.44 101 GLU A C 1
ATOM 804 O O . GLU A 1 101 ? 9.096 -1.634 -1.431 1.00 94.44 101 GLU A O 1
ATOM 809 N N . SER A 1 102 ? 10.860 -1.015 -2.658 1.00 91.19 102 SER A N 1
ATOM 810 C CA . SER A 1 102 ? 11.064 0.232 -1.912 1.00 91.19 102 SER A CA 1
ATOM 811 C C . SER A 1 102 ? 9.960 1.265 -2.161 1.00 91.19 102 SER A C 1
ATOM 813 O O . SER A 1 102 ? 9.599 1.999 -1.246 1.00 91.19 102 SER A O 1
ATOM 815 N N . LEU A 1 103 ? 9.377 1.290 -3.365 1.00 92.81 103 LEU A N 1
ATOM 816 C CA . LEU A 1 103 ? 8.297 2.212 -3.724 1.00 92.81 103 LEU A CA 1
ATOM 817 C C . LEU A 1 103 ? 6.927 1.734 -3.241 1.00 92.81 103 LEU A C 1
ATOM 819 O O . LEU A 1 103 ? 6.118 2.545 -2.804 1.00 92.81 103 LEU A O 1
ATOM 823 N N . TYR A 1 104 ? 6.658 0.433 -3.304 1.00 95.00 104 TYR A N 1
ATOM 824 C CA . TYR A 1 104 ? 5.321 -0.122 -3.073 1.00 95.00 104 TYR A CA 1
ATOM 825 C C . TYR A 1 104 ? 5.245 -1.062 -1.863 1.00 95.00 104 TYR A C 1
ATOM 827 O O . TYR A 1 104 ? 4.170 -1.529 -1.501 1.00 95.00 104 TYR A O 1
ATOM 835 N N . GLY A 1 105 ? 6.362 -1.389 -1.213 1.00 94.25 105 GLY A N 1
ATOM 836 C CA . GLY A 1 105 ? 6.415 -2.288 -0.0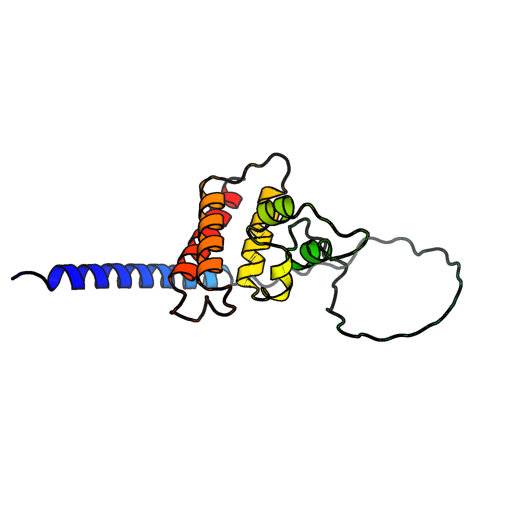52 1.00 94.25 105 GLY A CA 1
ATOM 837 C C . GLY A 1 105 ? 6.100 -3.763 -0.351 1.00 94.25 105 GLY A C 1
ATOM 838 O O . GLY A 1 105 ? 6.130 -4.608 0.557 1.00 94.25 105 GLY A O 1
ATOM 839 N N . VAL A 1 106 ? 5.781 -4.100 -1.603 1.00 95.81 106 VAL A N 1
ATOM 840 C CA . VAL A 1 106 ? 5.331 -5.425 -2.048 1.00 95.81 106 VAL A CA 1
ATOM 841 C C . VAL A 1 106 ? 6.001 -5.806 -3.366 1.00 95.81 106 VAL A C 1
ATOM 843 O O . VAL A 1 106 ? 6.324 -4.940 -4.170 1.00 95.81 106 VAL A O 1
ATOM 846 N N . HIS A 1 107 ? 6.176 -7.106 -3.601 1.00 94.88 107 HIS A N 1
ATOM 847 C CA . HIS A 1 107 ? 6.781 -7.623 -4.828 1.00 94.88 107 HIS A CA 1
ATOM 848 C C . HIS A 1 107 ? 5.845 -7.425 -6.043 1.00 94.88 107 HIS A C 1
ATOM 850 O O . HIS A 1 107 ? 4.638 -7.671 -5.912 1.00 94.88 107 HIS A O 1
ATOM 856 N N . PRO A 1 108 ? 6.346 -7.069 -7.245 1.00 93.19 108 PRO A N 1
ATOM 857 C CA . PRO A 1 108 ? 5.496 -6.761 -8.407 1.00 93.19 108 PRO A CA 1
ATOM 858 C C . PRO A 1 108 ? 4.631 -7.938 -8.878 1.00 93.19 108 PRO A C 1
ATOM 860 O O . PRO A 1 108 ? 3.551 -7.740 -9.429 1.00 93.19 108 PRO A O 1
ATOM 863 N N . SER A 1 109 ? 5.021 -9.183 -8.583 1.00 92.00 109 SER A N 1
ATOM 864 C CA . SER A 1 109 ? 4.193 -10.365 -8.882 1.00 92.00 109 SER A CA 1
ATOM 865 C C . SER A 1 109 ? 2.811 -10.337 -8.213 1.00 92.00 109 SER A C 1
ATOM 867 O O . SER A 1 109 ? 1.895 -11.024 -8.673 1.00 92.00 109 SER A O 1
ATOM 869 N N . LEU A 1 110 ? 2.654 -9.565 -7.131 1.00 92.69 110 LEU A N 1
ATOM 870 C CA . LEU A 1 110 ? 1.400 -9.410 -6.396 1.00 92.69 110 LEU A CA 1
ATOM 871 C C . LEU A 1 110 ? 0.420 -8.451 -7.073 1.00 92.69 110 LEU A C 1
ATOM 873 O O . LEU A 1 110 ? -0.755 -8.467 -6.714 1.00 92.69 110 LEU A O 1
ATOM 877 N N . ALA A 1 111 ? 0.843 -7.674 -8.073 1.00 90.75 111 ALA A N 1
ATOM 878 C CA . ALA A 1 111 ? -0.027 -6.715 -8.754 1.00 90.75 111 ALA A CA 1
ATOM 879 C C . ALA A 1 111 ? -1.240 -7.364 -9.436 1.00 90.75 111 ALA A C 1
ATOM 881 O O . ALA A 1 111 ? -2.306 -6.762 -9.528 1.00 90.75 111 ALA A O 1
ATOM 882 N N . ARG A 1 112 ? -1.126 -8.637 -9.838 1.00 87.25 112 ARG A N 1
ATOM 883 C CA . ARG A 1 112 ? -2.270 -9.402 -10.362 1.00 87.25 112 ARG A CA 1
ATOM 884 C C . ARG A 1 112 ? -3.296 -9.759 -9.285 1.00 87.25 112 ARG A C 1
ATOM 886 O O . ARG A 1 112 ? -4.474 -9.877 -9.609 1.00 87.25 112 ARG A O 1
ATOM 893 N N . ARG A 1 113 ? -2.847 -9.936 -8.036 1.00 91.12 113 ARG A N 1
ATOM 894 C CA . ARG A 1 113 ? -3.672 -10.343 -6.888 1.00 91.12 113 ARG A CA 1
ATOM 895 C C . ARG A 1 113 ? -4.291 -9.144 -6.173 1.00 91.12 113 ARG A C 1
ATOM 897 O O . ARG A 1 113 ? -5.453 -9.190 -5.793 1.00 91.12 113 ARG A O 1
ATOM 904 N N . ILE A 1 114 ? -3.537 -8.062 -6.011 1.00 92.50 114 ILE A N 1
ATOM 905 C CA . ILE A 1 114 ? -3.998 -6.859 -5.316 1.00 92.50 114 ILE A CA 1
ATOM 906 C C . ILE A 1 114 ? -4.832 -6.013 -6.284 1.00 92.50 114 ILE A C 1
ATOM 908 O O . ILE A 1 114 ? -4.307 -5.214 -7.059 1.00 92.50 114 ILE A O 1
ATOM 912 N N . ARG A 1 115 ? -6.154 -6.203 -6.240 1.00 90.44 115 ARG A N 1
ATOM 913 C CA . ARG A 1 115 ? -7.128 -5.440 -7.044 1.00 90.44 115 ARG A CA 1
ATOM 914 C C . ARG A 1 115 ? -7.965 -4.461 -6.228 1.00 90.44 115 ARG A C 1
ATOM 916 O O . ARG A 1 115 ? -8.686 -3.648 -6.794 1.00 90.44 115 ARG A O 1
ATOM 923 N N . TYR A 1 116 ? -7.853 -4.517 -4.905 1.00 92.94 116 TYR A N 1
ATOM 924 C CA . TYR A 1 116 ? -8.668 -3.697 -4.029 1.00 92.94 116 TYR A CA 1
ATOM 925 C C . TYR A 1 116 ? -8.209 -2.235 -4.036 1.00 92.94 116 TYR A C 1
ATOM 927 O O . TYR A 1 116 ? -7.084 -1.921 -3.639 1.00 92.94 116 TYR A O 1
ATOM 935 N N . ALA A 1 117 ? -9.092 -1.340 -4.488 1.00 92.19 117 ALA A N 1
ATOM 936 C CA . ALA A 1 117 ? -8.775 0.069 -4.719 1.00 92.19 117 ALA A CA 1
ATOM 937 C C . ALA A 1 117 ? -8.209 0.804 -3.483 1.00 92.19 117 ALA A C 1
ATOM 939 O O . ALA A 1 117 ? -7.229 1.533 -3.643 1.00 92.19 117 ALA A O 1
ATOM 940 N N . PRO A 1 118 ? -8.718 0.596 -2.249 1.00 92.06 118 PRO A N 1
ATOM 941 C CA . PRO A 1 118 ? -8.128 1.202 -1.053 1.00 92.06 118 PRO A CA 1
ATOM 942 C C . PRO A 1 118 ? -6.670 0.802 -0.821 1.00 92.06 118 PRO A C 1
ATOM 944 O O . PRO A 1 118 ? -5.867 1.647 -0.431 1.00 92.06 118 PRO A O 1
ATOM 947 N N . THR A 1 119 ? -6.313 -0.454 -1.100 1.00 94.19 119 THR A N 1
ATOM 948 C CA . THR A 1 119 ? -4.925 -0.921 -1.019 1.00 94.19 119 THR A CA 1
ATOM 949 C C . THR A 1 119 ? -4.073 -0.222 -2.067 1.00 94.19 119 THR A C 1
ATOM 951 O O . THR A 1 119 ? -3.060 0.378 -1.722 1.00 94.19 119 THR A O 1
ATOM 954 N N . ILE A 1 120 ? -4.510 -0.245 -3.330 1.00 93.25 120 ILE A N 1
ATOM 955 C CA . ILE A 1 120 ? -3.784 0.367 -4.452 1.00 93.25 120 ILE A CA 1
ATOM 956 C C . ILE A 1 120 ? -3.541 1.857 -4.191 1.00 93.25 120 ILE A C 1
ATOM 958 O O . ILE A 1 120 ? -2.434 2.335 -4.405 1.00 93.25 120 ILE A O 1
ATOM 962 N N . ARG A 1 121 ? -4.526 2.578 -3.640 1.00 94.06 121 ARG A N 1
ATOM 963 C CA . ARG A 1 121 ? -4.376 3.996 -3.290 1.00 94.06 121 ARG A CA 1
ATOM 964 C C . ARG A 1 121 ? -3.225 4.242 -2.316 1.00 94.06 121 ARG A C 1
ATOM 966 O O . ARG A 1 121 ? -2.452 5.171 -2.524 1.00 94.06 121 ARG A O 1
ATOM 973 N N . VAL A 1 122 ? -3.101 3.423 -1.270 1.00 94.62 122 VAL A N 1
ATOM 974 C CA . VAL A 1 122 ? -2.003 3.547 -0.295 1.00 94.62 122 VAL A CA 1
ATOM 975 C C . VAL A 1 122 ? -0.654 3.281 -0.960 1.00 94.62 122 VAL A C 1
ATOM 977 O O . VAL A 1 122 ? 0.295 4.030 -0.736 1.00 94.62 122 VAL A O 1
ATOM 980 N N . LEU A 1 123 ? -0.578 2.247 -1.806 1.00 95.81 123 LEU A N 1
ATOM 981 C CA . LEU A 1 123 ? 0.640 1.898 -2.539 1.00 95.81 123 LEU A CA 1
ATOM 982 C C . LEU A 1 123 ? 1.073 3.033 -3.485 1.00 95.81 123 LEU A C 1
ATOM 984 O O . LEU A 1 123 ? 2.223 3.467 -3.441 1.00 95.81 123 LEU A O 1
ATOM 988 N N . ASN A 1 124 ? 0.140 3.561 -4.278 1.00 93.62 124 ASN A N 1
ATOM 989 C CA . ASN A 1 124 ? 0.377 4.662 -5.214 1.00 93.62 124 ASN A CA 1
ATOM 990 C C . ASN A 1 124 ? 0.765 5.956 -4.492 1.00 93.62 124 ASN A C 1
ATOM 992 O O . ASN A 1 124 ? 1.679 6.656 -4.928 1.00 93.62 124 ASN A O 1
ATOM 996 N N . SER A 1 125 ? 0.105 6.270 -3.374 1.00 92.31 125 SER A N 1
ATOM 997 C CA . SER A 1 125 ? 0.416 7.455 -2.569 1.00 92.31 125 SER A CA 1
ATOM 998 C C . SER A 1 125 ? 1.850 7.409 -2.040 1.00 92.31 125 SER A C 1
ATOM 1000 O O . SER A 1 125 ? 2.614 8.357 -2.232 1.00 92.31 125 SER A O 1
ATOM 1002 N N . HIS A 1 126 ? 2.261 6.278 -1.462 1.00 93.88 126 HIS A N 1
ATOM 1003 C CA . HIS A 1 126 ? 3.629 6.104 -0.984 1.00 93.88 126 HIS A CA 1
ATOM 1004 C C . HIS A 1 126 ? 4.659 6.246 -2.110 1.00 93.88 126 HIS A C 1
ATOM 1006 O O . HIS A 1 126 ? 5.581 7.054 -1.988 1.00 93.88 126 HIS A O 1
ATOM 1012 N N . ALA A 1 127 ? 4.465 5.549 -3.233 1.00 93.31 127 ALA A N 1
ATOM 1013 C CA . ALA A 1 127 ? 5.354 5.662 -4.386 1.00 93.31 127 ALA A CA 1
ATOM 1014 C C . ALA A 1 127 ? 5.443 7.104 -4.910 1.00 93.31 127 ALA A C 1
ATOM 1016 O O . ALA A 1 127 ? 6.536 7.585 -5.196 1.00 93.31 127 ALA A O 1
ATOM 1017 N N . THR A 1 128 ? 4.321 7.828 -4.951 1.00 90.56 128 THR A N 1
ATOM 1018 C CA . THR A 1 128 ? 4.277 9.242 -5.356 1.00 90.56 128 THR A CA 1
ATOM 1019 C C . THR A 1 128 ? 5.097 10.127 -4.421 1.00 90.56 128 THR A C 1
ATOM 1021 O O . THR A 1 128 ? 5.856 10.974 -4.885 1.00 90.56 128 THR A O 1
ATOM 1024 N N . VAL A 1 129 ? 4.965 9.955 -3.102 1.00 88.38 129 VAL A N 1
ATOM 1025 C CA . VAL A 1 129 ? 5.721 10.748 -2.119 1.00 88.38 129 VAL A CA 1
ATOM 1026 C C . VAL A 1 129 ? 7.215 10.439 -2.198 1.00 88.38 129 VAL A C 1
ATOM 1028 O O . VAL A 1 129 ? 8.021 11.367 -2.190 1.00 88.38 129 VAL A O 1
ATOM 1031 N N . VAL A 1 130 ? 7.589 9.163 -2.317 1.00 88.06 130 VAL A N 1
ATOM 1032 C CA . VAL A 1 130 ? 8.993 8.726 -2.394 1.00 88.06 130 VAL A CA 1
ATOM 1033 C C . VAL A 1 130 ? 9.653 9.137 -3.713 1.00 88.06 130 VAL A C 1
ATOM 1035 O O . VAL A 1 130 ? 10.839 9.460 -3.728 1.00 88.06 130 VAL A O 1
ATOM 1038 N N . ALA A 1 131 ? 8.904 9.169 -4.817 1.00 85.56 131 ALA A N 1
ATOM 1039 C CA . ALA A 1 131 ? 9.421 9.556 -6.127 1.00 85.56 131 ALA A CA 1
ATOM 1040 C C . ALA A 1 131 ? 9.649 11.072 -6.282 1.00 85.56 131 ALA A C 1
ATOM 1042 O O . ALA A 1 131 ? 10.337 11.491 -7.217 1.00 85.56 131 ALA A O 1
ATOM 1043 N N . LYS A 1 132 ? 9.096 11.912 -5.392 1.00 84.19 132 LYS A N 1
ATOM 1044 C CA . LYS A 1 132 ? 9.266 13.369 -5.472 1.00 84.19 132 LYS A CA 1
ATOM 1045 C C . LYS A 1 132 ? 10.735 13.759 -5.247 1.00 84.19 132 LYS A C 1
ATOM 1047 O O . LYS A 1 132 ? 11.279 13.526 -4.165 1.00 84.19 132 LYS A O 1
ATOM 1052 N N . PRO A 1 133 ? 11.387 14.426 -6.217 1.00 72.12 133 PRO A N 1
ATOM 1053 C CA . PR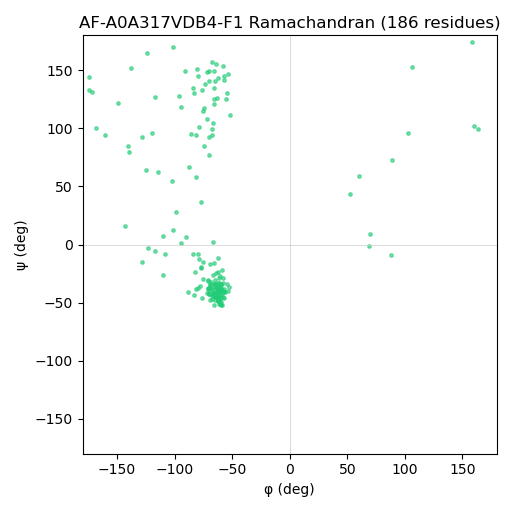O A 1 133 ? 12.752 14.889 -6.033 1.00 72.12 133 PRO A CA 1
ATOM 1054 C C . PRO A 1 133 ? 12.802 15.949 -4.924 1.00 72.12 133 PRO A C 1
ATOM 1056 O O . PRO A 1 133 ? 11.929 16.808 -4.828 1.00 72.12 133 PRO A O 1
ATOM 1059 N N . HIS A 1 134 ? 13.852 15.898 -4.100 1.00 74.06 134 HIS A N 1
ATOM 1060 C CA . HIS A 1 134 ? 14.125 16.843 -3.003 1.00 74.06 134 HIS A CA 1
ATOM 1061 C C . HIS A 1 134 ? 13.185 16.778 -1.792 1.00 74.06 134 HIS A C 1
ATOM 1063 O O . HIS A 1 134 ? 13.309 17.616 -0.898 1.00 74.06 134 HIS A O 1
ATOM 1069 N N . ARG A 1 135 ? 12.304 15.776 -1.712 1.00 75.06 135 ARG A N 1
ATOM 1070 C CA . ARG A 1 135 ? 11.453 15.557 -0.544 1.00 75.06 135 ARG A CA 1
ATOM 1071 C C . ARG A 1 135 ? 11.770 14.218 0.102 1.00 75.06 135 ARG A C 1
ATOM 1073 O O . ARG A 1 135 ? 11.765 13.182 -0.550 1.00 75.06 135 ARG A O 1
ATOM 1080 N N . THR A 1 136 ? 12.035 14.245 1.401 1.00 81.00 136 THR A N 1
ATOM 1081 C CA . THR A 1 136 ? 12.090 13.031 2.215 1.00 81.00 136 THR A CA 1
ATOM 1082 C C . THR A 1 136 ? 10.738 12.846 2.899 1.00 81.00 136 THR A C 1
ATOM 1084 O O . THR A 1 136 ? 10.298 13.795 3.554 1.00 81.00 136 THR A O 1
ATOM 1087 N N . PRO A 1 137 ? 10.085 11.675 2.788 1.00 84.44 137 PRO A N 1
ATOM 1088 C CA . PRO A 1 137 ? 8.871 11.396 3.552 1.00 84.44 137 PRO A CA 1
ATOM 1089 C C . PRO A 1 137 ? 9.142 11.547 5.053 1.00 84.44 137 PRO A C 1
ATOM 1091 O O . PRO A 1 137 ? 10.235 11.209 5.527 1.00 84.44 137 PRO A O 1
ATOM 1094 N N . SER A 1 138 ? 8.170 12.037 5.828 1.00 88.62 138 SER A N 1
ATOM 1095 C CA . SER A 1 138 ? 8.331 12.065 7.281 1.00 88.62 138 SER A CA 1
ATOM 1096 C C . SER A 1 138 ? 8.421 10.653 7.843 1.00 88.62 138 SER A C 1
ATOM 1098 O O . SER A 1 138 ? 7.876 9.676 7.321 1.00 88.62 138 SER A O 1
ATOM 1100 N N . ILE A 1 139 ? 9.056 10.567 9.009 1.00 90.12 139 ILE A N 1
ATOM 1101 C CA . ILE A 1 139 ? 9.145 9.329 9.779 1.00 90.12 139 ILE A CA 1
ATOM 1102 C C . ILE A 1 139 ? 7.745 8.788 10.108 1.00 90.12 139 ILE A C 1
ATOM 1104 O O . ILE A 1 139 ? 7.572 7.569 10.174 1.00 90.12 139 ILE A O 1
ATOM 1108 N N . LEU A 1 140 ? 6.748 9.661 10.308 1.00 90.50 140 LEU A N 1
ATOM 1109 C CA . LEU A 1 140 ? 5.375 9.258 10.615 1.00 90.50 140 LEU A CA 1
ATOM 1110 C C . LEU A 1 140 ? 4.704 8.600 9.410 1.00 90.50 140 LEU A C 1
ATOM 1112 O O . LEU A 1 140 ? 4.162 7.505 9.561 1.00 90.50 140 LEU A O 1
ATOM 1116 N N . PHE A 1 141 ? 4.803 9.218 8.232 1.00 91.81 141 PHE A N 1
ATOM 1117 C CA . PHE A 1 141 ? 4.280 8.671 6.980 1.00 91.81 141 PHE A CA 1
ATOM 1118 C C . PHE A 1 141 ? 4.898 7.308 6.666 1.00 91.81 141 PHE A C 1
ATOM 1120 O O . PHE A 1 141 ? 4.193 6.308 6.531 1.00 91.81 141 PHE A O 1
ATOM 1127 N N . GLU A 1 142 ? 6.226 7.244 6.688 1.00 93.25 142 GLU A N 1
ATOM 1128 C CA . GLU A 1 142 ? 6.995 6.034 6.405 1.00 93.25 142 GLU A CA 1
ATOM 1129 C C . GLU A 1 142 ? 6.693 4.911 7.420 1.00 93.25 142 GLU A C 1
ATOM 1131 O O . GLU A 1 142 ? 6.551 3.736 7.079 1.00 93.25 142 GLU A O 1
ATOM 1136 N N . THR A 1 143 ? 6.529 5.251 8.702 1.00 94.56 143 THR A N 1
ATOM 1137 C CA . THR A 1 143 ? 6.177 4.268 9.741 1.00 94.56 143 THR A CA 1
ATOM 1138 C C . THR A 1 143 ? 4.739 3.773 9.605 1.00 94.56 143 THR A C 1
ATOM 1140 O O . THR A 1 143 ? 4.487 2.582 9.814 1.00 94.56 143 THR A O 1
ATOM 1143 N N . ALA A 1 144 ? 3.800 4.650 9.248 1.00 94.19 144 ALA A N 1
ATOM 1144 C CA . ALA A 1 144 ? 2.413 4.273 9.008 1.00 94.19 144 ALA A CA 1
ATOM 1145 C C . ALA A 1 144 ? 2.290 3.362 7.778 1.00 94.19 144 ALA A C 1
ATOM 1147 O O . ALA A 1 144 ? 1.631 2.324 7.859 1.00 94.19 144 ALA A O 1
ATOM 1148 N N . PHE A 1 145 ? 3.001 3.677 6.691 1.00 96.31 145 PHE A N 1
ATOM 1149 C CA . PHE A 1 145 ? 3.050 2.843 5.492 1.00 96.31 145 PHE A CA 1
ATOM 1150 C C . PHE A 1 145 ? 3.620 1.450 5.782 1.00 96.31 145 PHE A C 1
ATOM 1152 O O . PHE A 1 145 ? 2.968 0.439 5.513 1.00 96.31 145 PHE A O 1
ATOM 1159 N N . ARG A 1 146 ? 4.790 1.367 6.431 1.00 95.94 146 ARG A N 1
ATOM 1160 C CA . ARG A 1 146 ? 5.390 0.079 6.824 1.00 95.94 146 ARG A CA 1
ATOM 1161 C C . ARG A 1 146 ? 4.461 -0.748 7.709 1.00 95.94 146 ARG A C 1
ATOM 1163 O O . ARG A 1 146 ? 4.386 -1.969 7.561 1.00 95.94 146 ARG A O 1
ATOM 1170 N N . ARG A 1 147 ? 3.734 -0.098 8.624 1.00 96.56 147 ARG A N 1
ATOM 1171 C CA . ARG A 1 147 ? 2.730 -0.765 9.461 1.00 96.56 147 ARG A CA 1
ATOM 1172 C C . ARG A 1 147 ? 1.573 -1.309 8.623 1.00 96.56 147 ARG A C 1
ATOM 1174 O O . ARG A 1 147 ? 1.185 -2.453 8.845 1.00 96.56 147 ARG A O 1
ATOM 1181 N N . PHE A 1 148 ? 1.056 -0.526 7.679 1.00 96.81 148 PHE A N 1
ATOM 1182 C CA . PHE A 1 148 ? -0.003 -0.956 6.768 1.00 96.81 148 PHE A CA 1
ATOM 1183 C C . PHE A 1 148 ? 0.425 -2.168 5.937 1.00 96.81 148 PHE A C 1
ATOM 1185 O O . PHE A 1 148 ? -0.244 -3.196 5.986 1.00 96.81 148 PHE A O 1
ATOM 1192 N N . VAL A 1 149 ? 1.578 -2.102 5.264 1.00 96.69 149 VAL A N 1
ATOM 1193 C CA . VAL A 1 149 ? 2.104 -3.204 4.440 1.00 96.69 149 VAL A CA 1
ATOM 1194 C C . VAL A 1 149 ? 2.316 -4.475 5.264 1.00 96.69 149 VAL A C 1
ATOM 1196 O O . VAL A 1 149 ? 2.024 -5.572 4.790 1.00 96.69 149 VAL A O 1
ATOM 1199 N N . ARG A 1 150 ? 2.793 -4.352 6.510 1.00 96.56 150 ARG A N 1
ATOM 1200 C CA . ARG A 1 150 ? 2.932 -5.501 7.413 1.00 96.56 150 ARG A CA 1
ATOM 1201 C C . ARG A 1 150 ? 1.580 -6.154 7.707 1.00 96.56 150 ARG A C 1
ATOM 1203 O O . ARG A 1 150 ? 1.457 -7.358 7.520 1.00 96.56 150 ARG A O 1
ATOM 1210 N N . CYS A 1 151 ? 0.577 -5.379 8.119 1.00 95.75 151 CYS A N 1
ATOM 1211 C CA . CYS A 1 151 ? -0.758 -5.919 8.395 1.00 95.75 151 CYS A CA 1
ATOM 1212 C C . CYS A 1 151 ? -1.410 -6.498 7.129 1.00 95.75 151 CYS A C 1
ATOM 1214 O O . CYS A 1 151 ? -2.053 -7.539 7.188 1.00 95.75 151 CYS A O 1
ATOM 1216 N N . LEU A 1 152 ? -1.192 -5.874 5.969 1.00 95.19 152 LEU A N 1
ATOM 1217 C CA . LEU A 1 152 ? -1.687 -6.364 4.685 1.00 95.19 152 LEU A CA 1
ATOM 1218 C C . LEU A 1 152 ? -1.098 -7.744 4.347 1.00 95.19 152 LEU A C 1
ATOM 1220 O O . LEU A 1 152 ? -1.826 -8.627 3.900 1.00 95.19 152 LEU A O 1
ATOM 1224 N N . LYS A 1 153 ? 0.204 -7.939 4.603 1.00 94.94 153 LYS A N 1
ATOM 1225 C CA . LYS A 1 153 ? 0.901 -9.226 4.448 1.00 94.94 153 LYS A CA 1
ATOM 1226 C C . LYS A 1 153 ? 0.380 -10.286 5.420 1.00 94.94 153 LYS A C 1
ATOM 1228 O O . LYS A 1 153 ? 0.161 -11.417 5.004 1.00 94.94 153 LYS A O 1
ATOM 1233 N N . GLU A 1 154 ? 0.179 -9.926 6.687 1.00 95.19 154 GLU A N 1
ATOM 1234 C CA . GLU A 1 154 ? -0.330 -10.833 7.731 1.00 95.19 154 GLU A CA 1
ATOM 1235 C C . GLU A 1 154 ? -1.746 -11.345 7.425 1.00 95.19 154 GLU A C 1
ATOM 1237 O O . GLU A 1 154 ? -2.056 -12.493 7.729 1.00 95.19 154 GLU A O 1
ATOM 1242 N N . CYS A 1 155 ? -2.578 -10.524 6.781 1.00 92.88 155 CYS A N 1
ATOM 1243 C CA . CYS A 1 155 ? -3.942 -10.878 6.383 1.00 92.88 155 CYS A CA 1
ATOM 1244 C C . CYS A 1 155 ? -4.044 -11.510 4.979 1.00 92.88 155 CYS A C 1
ATOM 1246 O O . CYS A 1 155 ? -5.149 -11.699 4.485 1.00 92.88 155 CYS A O 1
ATOM 1248 N N . ASP A 1 156 ? -2.916 -11.797 4.321 1.00 94.44 156 ASP A N 1
ATOM 1249 C CA . ASP A 1 156 ? -2.836 -12.282 2.935 1.00 94.44 156 ASP A CA 1
ATOM 1250 C C . ASP A 1 156 ? -3.602 -11.426 1.903 1.00 94.44 156 ASP A C 1
ATOM 1252 O O . ASP A 1 156 ? -4.190 -11.935 0.952 1.00 94.44 156 ASP A O 1
ATOM 1256 N N . TYR A 1 157 ? -3.480 -10.099 2.016 1.00 92.75 157 TYR A N 1
ATOM 1257 C CA . TYR A 1 157 ? -3.959 -9.126 1.024 1.00 92.75 157 TYR A CA 1
ATOM 1258 C C . TYR A 1 157 ? -5.479 -9.189 0.765 1.00 92.75 157 TYR A C 1
ATOM 1260 O O . TYR A 1 157 ? -5.894 -9.383 -0.382 1.00 92.75 157 TYR A O 1
ATOM 1268 N N . PRO A 1 158 ? -6.313 -8.982 1.802 1.00 93.12 158 PRO A N 1
ATOM 1269 C CA . PRO A 1 158 ? -7.765 -9.028 1.671 1.00 93.12 158 PRO A CA 1
ATOM 1270 C C . PRO A 1 158 ? -8.292 -7.897 0.780 1.00 93.12 158 PRO A C 1
ATOM 1272 O O . PRO A 1 158 ? -7.745 -6.788 0.753 1.00 93.12 158 PRO A O 1
ATOM 1275 N N . ASP A 1 159 ? -9.401 -8.160 0.096 1.00 92.50 159 ASP A N 1
ATOM 1276 C CA . ASP A 1 159 ? -10.098 -7.218 -0.783 1.00 92.50 159 ASP A CA 1
ATOM 1277 C C . ASP A 1 159 ? -11.342 -6.583 -0.141 1.00 92.50 159 ASP A C 1
ATOM 1279 O O . ASP A 1 159 ? -12.138 -5.933 -0.812 1.00 92.50 159 ASP A O 1
ATOM 1283 N N . ASN A 1 160 ? -11.507 -6.738 1.173 1.00 91.00 160 ASN A N 1
ATOM 1284 C CA . ASN A 1 160 ? -12.703 -6.322 1.905 1.00 91.00 160 ASN A CA 1
ATOM 1285 C C . ASN A 1 160 ? -12.404 -5.769 3.317 1.00 91.00 160 ASN A C 1
ATOM 1287 O O . ASN A 1 160 ? -13.318 -5.602 4.124 1.00 91.00 160 ASN A O 1
ATOM 1291 N N . PHE A 1 161 ? -11.151 -5.418 3.632 1.00 90.94 161 PHE A N 1
ATOM 1292 C CA . PHE A 1 161 ? -10.752 -5.025 4.997 1.00 90.94 161 PHE A CA 1
ATOM 1293 C C . PHE A 1 161 ? -11.429 -3.761 5.557 1.00 90.94 161 PHE A C 1
ATOM 1295 O O . PHE A 1 161 ? -11.285 -3.463 6.740 1.00 90.94 161 PHE A O 1
ATOM 1302 N N . LEU A 1 162 ? -12.132 -2.987 4.720 1.00 90.50 162 LEU A N 1
ATOM 1303 C CA . LEU A 1 162 ? -12.903 -1.822 5.169 1.00 90.50 162 LEU A CA 1
ATOM 1304 C C . LEU A 1 162 ? -14.280 -2.189 5.727 1.00 90.50 162 LEU A C 1
ATOM 1306 O O . LEU A 1 162 ? -14.853 -1.399 6.470 1.00 90.50 162 LEU A O 1
ATOM 1310 N N . VAL A 1 163 ? -14.823 -3.342 5.337 1.00 89.06 163 VAL A N 1
ATOM 1311 C CA . VAL A 1 163 ? -16.181 -3.765 5.708 1.00 89.06 163 VAL A CA 1
ATOM 1312 C C . VAL A 1 163 ? -16.174 -4.933 6.682 1.00 89.06 163 VAL A C 1
ATOM 1314 O O . VAL A 1 163 ? -17.121 -5.092 7.448 1.00 89.06 163 VAL A O 1
ATOM 1317 N N . ASP A 1 164 ? -15.116 -5.738 6.665 1.00 88.94 164 ASP A N 1
ATOM 1318 C CA . ASP A 1 164 ? -15.023 -6.937 7.481 1.00 88.94 164 ASP A CA 1
ATOM 1319 C C . ASP A 1 164 ? -14.277 -6.655 8.805 1.00 88.94 164 ASP A C 1
ATOM 1321 O O . ASP A 1 164 ? -13.102 -6.261 8.789 1.00 88.94 164 ASP A O 1
ATOM 1325 N N . PRO A 1 165 ? -14.944 -6.837 9.965 1.00 87.38 165 PRO A N 1
ATOM 1326 C CA . PRO A 1 165 ? -14.363 -6.567 11.276 1.00 87.38 165 PRO A CA 1
ATOM 1327 C C . PRO A 1 165 ? -13.201 -7.502 11.638 1.00 87.38 165 PRO A C 1
ATOM 1329 O O . PRO A 1 165 ? -12.438 -7.172 12.550 1.00 87.38 165 PRO A O 1
ATOM 1332 N N . GLU A 1 166 ? -13.024 -8.630 10.939 1.00 91.50 166 GLU A N 1
ATOM 1333 C CA . GLU A 1 166 ? -11.874 -9.525 11.124 1.00 91.50 166 GLU A CA 1
ATOM 1334 C C . GLU A 1 166 ? -10.542 -8.791 10.885 1.00 91.50 166 GLU A C 1
ATOM 1336 O O . GLU A 1 166 ? -9.534 -9.069 11.538 1.00 91.50 166 GLU A O 1
ATOM 1341 N N . TYR A 1 167 ? -10.548 -7.762 10.033 1.00 93.31 167 TYR A N 1
ATOM 1342 C CA . TYR A 1 167 ? -9.355 -7.011 9.649 1.00 93.31 167 TYR A CA 1
ATOM 1343 C C . TYR A 1 167 ? -9.168 -5.697 10.419 1.00 93.31 167 TYR A C 1
ATOM 1345 O O . TYR A 1 167 ? -8.514 -4.775 9.925 1.00 93.31 167 TYR A O 1
ATOM 1353 N N . LEU A 1 168 ? -9.673 -5.595 11.655 1.00 91.94 168 LEU A N 1
ATOM 1354 C CA . LEU A 1 168 ? -9.601 -4.371 12.471 1.00 91.94 168 LEU A CA 1
ATOM 1355 C C . LEU A 1 168 ? -8.173 -3.803 12.606 1.00 91.94 168 LEU A C 1
ATOM 1357 O O . LEU A 1 168 ? -7.975 -2.587 12.599 1.00 91.94 168 LEU A O 1
ATOM 1361 N N . ALA A 1 169 ? -7.159 -4.669 12.698 1.00 93.31 169 ALA A N 1
ATOM 1362 C CA . ALA A 1 169 ? -5.760 -4.246 12.769 1.00 93.31 169 ALA A CA 1
ATOM 1363 C C . ALA A 1 169 ? -5.274 -3.580 11.467 1.00 93.31 169 ALA A C 1
ATOM 1365 O O . ALA A 1 169 ? -4.571 -2.565 11.520 1.00 93.31 169 ALA A O 1
ATOM 1366 N N . LEU A 1 170 ? -5.672 -4.125 10.313 1.00 94.75 170 LEU A N 1
ATOM 1367 C CA . LEU A 1 170 ? -5.368 -3.578 8.991 1.00 94.75 170 LEU A CA 1
ATOM 1368 C C . LEU A 1 170 ? -6.144 -2.281 8.742 1.00 94.75 170 LEU A C 1
ATOM 1370 O O . LEU A 1 170 ? -5.550 -1.299 8.301 1.00 94.75 170 LEU A O 1
ATOM 1374 N N . LEU A 1 171 ? -7.425 -2.234 9.119 1.00 94.44 171 LEU A N 1
ATOM 1375 C CA . LEU A 1 171 ? -8.232 -1.015 9.088 1.00 94.44 171 LEU A CA 1
ATOM 1376 C C . LEU A 1 171 ? -7.594 0.098 9.934 1.00 94.44 171 LEU A C 1
ATOM 1378 O O . LEU A 1 171 ? -7.441 1.226 9.468 1.00 94.44 171 LEU A O 1
ATOM 1382 N N . GLY A 1 172 ? -7.143 -0.219 11.150 1.00 93.31 172 GLY A N 1
ATOM 1383 C CA . GLY A 1 172 ? -6.444 0.737 12.008 1.00 93.31 172 GLY A CA 1
ATOM 1384 C C . GLY A 1 172 ? -5.130 1.240 11.398 1.00 93.31 172 GLY A C 1
ATOM 1385 O O . GLY A 1 172 ? -4.818 2.427 11.496 1.00 9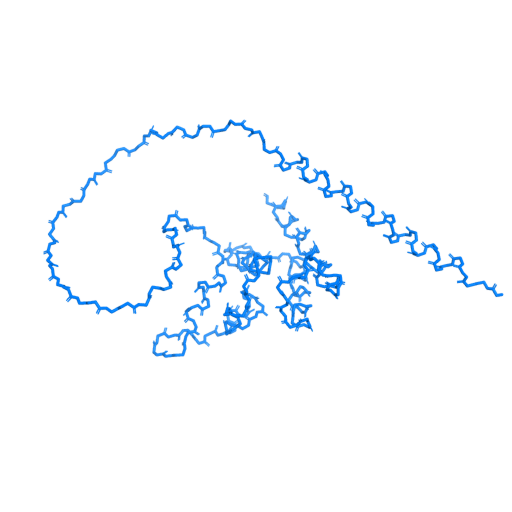3.31 172 GLY A O 1
ATOM 1386 N N . ALA A 1 173 ? -4.366 0.368 10.733 1.00 95.31 173 ALA A N 1
ATOM 1387 C CA . ALA A 1 173 ? -3.148 0.765 10.028 1.00 95.31 173 ALA A CA 1
ATOM 1388 C C . ALA A 1 173 ? -3.443 1.655 8.807 1.00 95.31 173 ALA A C 1
ATOM 1390 O O . ALA A 1 173 ? -2.726 2.626 8.573 1.00 95.31 173 ALA A O 1
ATOM 1391 N N . TYR A 1 174 ? -4.519 1.363 8.077 1.00 93.94 174 TYR A N 1
ATOM 1392 C CA . TYR A 1 174 ? -5.000 2.176 6.964 1.00 93.94 174 TYR A CA 1
ATOM 1393 C C . TYR A 1 174 ? -5.403 3.584 7.421 1.00 93.94 174 TYR A C 1
ATOM 1395 O O . TYR A 1 174 ? -4.930 4.568 6.861 1.00 93.94 174 TYR A O 1
ATOM 1403 N N . VAL A 1 175 ? -6.202 3.703 8.487 1.00 93.19 175 VAL A N 1
ATOM 1404 C CA . VAL A 1 175 ? -6.599 5.010 9.041 1.00 93.19 175 VAL A CA 1
ATOM 1405 C C . VAL A 1 175 ? -5.381 5.811 9.509 1.00 93.19 175 VAL A C 1
ATOM 1407 O O . VAL A 1 175 ? -5.287 7.005 9.224 1.00 93.19 175 VAL A O 1
ATOM 1410 N N . ALA A 1 176 ? -4.420 5.161 10.173 1.00 93.44 176 ALA A N 1
ATOM 1411 C CA . ALA A 1 176 ? -3.179 5.810 10.592 1.00 93.44 176 ALA A CA 1
ATOM 1412 C C . ALA A 1 176 ? -2.359 6.331 9.397 1.00 93.44 176 ALA A C 1
ATOM 1414 O O . ALA A 1 176 ? -1.779 7.413 9.482 1.00 93.44 176 ALA A O 1
ATOM 1415 N N . PHE A 1 177 ? -2.338 5.596 8.279 1.00 93.88 177 PHE A N 1
ATOM 1416 C CA . PHE A 1 177 ? -1.696 6.052 7.047 1.00 93.88 177 PHE A CA 1
ATOM 1417 C C . PHE A 1 177 ? -2.368 7.310 6.487 1.00 93.88 177 PHE A C 1
ATOM 1419 O O . PHE A 1 177 ? -1.671 8.276 6.203 1.00 93.88 177 PHE A O 1
ATOM 1426 N N . LEU A 1 178 ? -3.702 7.357 6.411 1.00 92.38 178 LEU A N 1
ATOM 1427 C CA . LEU A 1 178 ? -4.415 8.540 5.904 1.00 92.38 178 LEU A CA 1
ATOM 1428 C C . LEU A 1 178 ? -4.190 9.789 6.756 1.00 92.38 178 LEU A C 1
ATOM 1430 O O . LEU A 1 178 ? -4.097 10.898 6.234 1.00 92.38 178 LEU A O 1
ATOM 1434 N N . GLN A 1 179 ? -4.095 9.619 8.074 1.00 90.94 179 GLN A N 1
ATOM 1435 C CA . GLN A 1 179 ? -3.752 10.719 8.972 1.00 90.94 179 GLN A CA 1
ATOM 1436 C C . GLN A 1 179 ? -2.335 11.230 8.702 1.00 90.94 179 GLN A C 1
ATOM 1438 O O . GLN A 1 179 ? -2.133 12.438 8.613 1.00 90.94 179 GLN A O 1
ATOM 1443 N N . ALA A 1 180 ? -1.372 10.322 8.524 1.00 89.94 180 ALA A N 1
ATOM 1444 C CA . ALA A 1 180 ? 0.004 10.693 8.221 1.00 89.94 180 ALA A CA 1
ATOM 1445 C C . ALA A 1 180 ? 0.138 11.355 6.837 1.00 89.94 180 ALA A C 1
ATOM 1447 O O . ALA A 1 180 ? 0.819 12.368 6.718 1.00 89.94 180 ALA A O 1
ATOM 1448 N N . GLU A 1 181 ? -0.552 10.839 5.817 1.00 86.75 181 GLU A N 1
ATOM 1449 C CA . GLU A 1 181 ? -0.617 11.423 4.469 1.00 86.75 181 GLU A CA 1
ATOM 1450 C C . GLU A 1 181 ? -1.178 12.849 4.497 1.00 86.75 181 GLU A C 1
ATOM 1452 O O . GLU A 1 181 ? -0.638 13.754 3.866 1.00 86.75 181 GLU A O 1
ATOM 1457 N N . ARG A 1 182 ? -2.233 13.090 5.276 1.00 84.12 182 ARG A N 1
ATOM 1458 C CA . ARG A 1 182 ? -2.781 14.438 5.427 1.00 84.12 182 ARG A CA 1
ATOM 1459 C C . ARG A 1 182 ? -1.773 15.397 6.065 1.00 84.12 182 ARG A C 1
ATOM 1461 O O . ARG A 1 182 ? -1.618 16.516 5.587 1.00 84.12 182 ARG A O 1
ATOM 1468 N N . SER A 1 183 ? -1.073 14.960 7.111 1.00 81.00 183 SER A N 1
ATOM 1469 C CA . SER A 1 183 ? -0.039 15.774 7.759 1.00 81.00 183 SER A CA 1
ATOM 1470 C C . SER A 1 183 ? 1.155 16.069 6.843 1.00 81.00 183 SER A C 1
ATOM 1472 O O . SER A 1 183 ? 1.760 17.132 6.967 1.00 81.00 183 SER A O 1
ATOM 1474 N N . GLU A 1 184 ? 1.476 15.172 5.906 1.00 76.88 184 GLU A N 1
ATOM 1475 C CA . GLU A 1 184 ? 2.466 15.435 4.855 1.00 76.88 184 GLU A CA 1
ATOM 1476 C C . GLU A 1 184 ? 2.040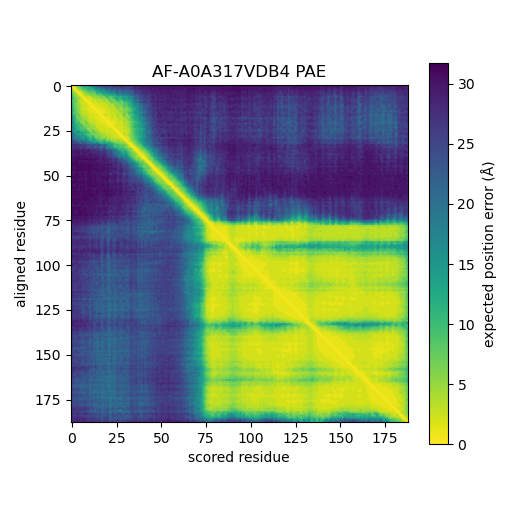 16.587 3.946 1.00 76.88 184 GLU A C 1
ATOM 1478 O O . GLU A 1 184 ? 2.851 17.451 3.626 1.00 76.88 184 GLU A O 1
ATOM 1483 N N . LEU A 1 185 ? 0.778 16.610 3.523 1.00 69.62 185 LEU A N 1
ATOM 1484 C CA . LEU A 1 185 ? 0.270 17.623 2.594 1.00 69.62 185 LEU A CA 1
ATOM 1485 C C . LEU A 1 185 ? 0.050 18.991 3.255 1.00 69.62 185 LEU A C 1
ATOM 1487 O O . LEU A 1 185 ? 0.172 20.008 2.587 1.00 69.62 185 LEU A O 1
ATOM 1491 N N . GLU A 1 186 ? -0.261 19.028 4.552 1.00 65.00 186 GLU A N 1
ATOM 1492 C CA . GLU A 1 186 ? -0.446 20.276 5.315 1.00 65.00 186 GLU A CA 1
ATOM 1493 C C . GLU A 1 186 ? 0.882 20.933 5.748 1.00 65.00 186 GLU A C 1
ATOM 1495 O O . GLU A 1 186 ? 0.871 22.047 6.268 1.00 65.00 186 GLU A O 1
ATOM 1500 N N . SER A 1 187 ? 2.018 20.253 5.556 1.00 55.75 187 SER A N 1
ATOM 1501 C CA . SER A 1 187 ? 3.357 20.779 5.873 1.00 55.75 187 SER A CA 1
ATOM 1502 C C . SER A 1 187 ? 4.066 21.449 4.677 1.00 55.75 187 SER A C 1
ATOM 1504 O O . SER A 1 187 ? 5.211 21.875 4.841 1.00 55.75 187 SER A O 1
ATOM 1506 N N . ASP A 1 188 ? 3.413 21.522 3.507 1.00 45.94 188 ASP A N 1
ATOM 1507 C CA . ASP A 1 188 ? 3.822 22.313 2.323 1.00 45.94 188 ASP A CA 1
ATOM 1508 C C . ASP A 1 188 ? 3.286 23.759 2.395 1.00 45.94 188 ASP A C 1
ATOM 1510 O O . ASP A 1 188 ? 3.994 24.674 1.908 1.00 45.94 188 ASP A O 1
#

Sequence (188 aa):
MTFPEQHEARLDAVVNNLEDMALRLDALEASSKRPEDISYDRSSRKRPTPVDQGDESDETTATDDEFPYDENNYDVGGDFQFDATLYHPGPGGRQDFDVFESLYGVHPSLARRIRYAPTIRVLNSHATVVAKPHRTPSILFETAFRRFVRCLKECDYPDNFLVDPEYLALLGAYVAFLQAERSELESD

Foldseek 3Di:
DDPPPVVVVVVVVVVVVVVVVVVVVVVVVVVVPDDPDDDPDPDDDDDDDDDDDDDDDDDDDDDPPDPPDPVPDPPVWDQLLVVLVLQDPDPRRDDPQVVSCQQQVDGSVCSVVQPAPLSRVLSRLSNRQVPDPPHDQDPQLVVLSNQLSVLCVVVVNDNQLVPDVVSVSNVVSSVSNVVSSVVRVVVD

Organism: NCBI:txid1448321

Secondary structure (DSSP, 8-state):
---SHHHHHHHHHHHHHHHHHHHHHHHHHHHH-PPS------------PPPP------------------TT---SS--HHHHHHTS-SSTT----HHHHHHHHSS-GGGGGT---HHHHHHHHHHHHHHHSTT-PPPHHHHHHHHHHHHHHHHTT--S-TTT-GGGHHHHHHHHHHHHHHHHHHTT-

Solvent-accessible surface area (backbone atoms only — not comparable to full-atom values): 11792 Å² total; per-residue (Å²): 142,89,68,65,69,70,51,52,57,52,49,52,52,51,51,54,52,50,52,54,50,48,54,51,50,55,53,49,54,62,67,62,61,70,80,83,87,80,84,79,79,91,79,89,84,88,84,82,85,83,88,88,84,88,86,89,84,89,84,90,82,90,80,88,78,76,71,88,75,71,90,83,68,84,65,95,53,42,49,60,63,66,61,26,64,48,54,41,98,56,92,90,35,55,79,65,55,68,58,50,26,72,39,48,70,44,62,54,86,46,43,83,70,62,74,35,62,74,59,50,50,55,33,17,50,45,20,31,49,64,67,39,83,98,49,77,75,51,73,60,37,54,51,23,47,56,47,25,51,50,37,36,59,77,61,69,59,66,77,49,43,89,79,42,74,91,31,50,69,38,40,52,25,47,56,49,27,54,55,29,52,50,54,58,64,74,72,114

Radius of gyration: 23.21 Å; Cα contacts (8 Å, |Δi|>4): 112; chains: 1; bounding box: 38×41×90 Å